Protein AF-A0A3D0ZYE8-F1 (afdb_monomer)

Radius of gyration: 19.8 Å; Cα contacts (8 Å, |Δi|>4): 475; chains: 1; bounding box: 53×47×48 Å

Sequence (343 aa):
MAKDRINFENLTARPEPEKLRAAVLGARRNDPASQESMLGALTWVAFSCPEAADAVYDLVAGVWLDRRPSTEWQIKDPSEAPLGRLFWDAYWAVIDGAQEGYDASTITAAVASLGGAVDESFGEIAESLAQRHPGADDPLDKIVPGLINLSVLADCPEHSLGKQLYDLLTINGFDAEVLDRNAIMLGELPPALRYLNTRILQMHDVWHLVAGYTTDAMHEVAISAFQLAQFGHNYSSMFLAAAGRMTHERNAVGFNIFFQTVAEAWLHGRQSPSFMAIEWEELFGLTIEEIRSRYDIMPFQSRVPADLVEKLQSGSVLERVKTVFEVLKLNWDLRRLPKSSTA

Solvent-accessible surface area (backbone atoms only — not comparable to full-atom values): 18604 Å² total; per-residue (Å²): 104,75,70,59,48,54,49,44,59,70,38,40,38,93,68,54,53,70,59,44,53,51,17,44,59,31,30,54,66,68,35,65,69,22,40,48,45,39,47,10,35,42,39,21,22,35,60,26,23,63,83,46,42,64,64,52,48,47,35,47,25,23,52,71,72,72,47,85,51,77,72,81,68,86,77,81,80,74,71,68,23,64,86,48,71,66,25,52,58,51,50,49,51,52,60,66,52,55,96,91,55,70,57,79,68,56,43,48,54,49,51,57,53,47,70,79,38,47,38,82,59,34,59,58,52,52,36,58,40,36,55,66,35,80,31,38,50,58,24,77,81,56,76,74,78,77,82,85,57,64,68,63,19,66,72,26,46,89,77,7,41,18,26,52,50,39,47,49,30,68,73,72,67,45,64,82,34,84,57,63,54,70,85,70,46,41,86,76,44,59,65,25,46,26,31,51,54,52,49,45,38,54,40,47,65,57,46,25,62,55,42,44,39,62,92,31,71,47,22,53,50,16,49,28,29,20,45,29,50,37,41,66,35,54,67,34,36,38,42,53,30,50,53,49,50,38,29,52,77,77,31,68,78,49,36,57,56,53,53,49,39,32,26,50,22,26,52,49,22,68,72,42,62,59,71,63,71,51,71,58,81,82,45,23,68,36,36,54,66,59,50,25,67,72,59,65,43,68,58,59,80,69,95,62,65,43,54,54,61,52,35,61,76,71,41,54,74,69,49,27,54,54,47,52,55,49,54,53,50,49,50,56,54,68,51,45,75,74,77,79,76,88,124

Mean predicted aligned error: 4.89 Å

pLDDT: mean 91.17, std 10.12, range [31.03, 98.81]

Foldseek 3Di:
DVVVLVVLQVLQDADQLVLLLVLLLCVLLLNLVSLSNLLSPLNQCQQWFLVCLCVSLQSNLCSLLVHDGDSDDPCDDTGTFDCDPQLSVLLVCLLVDDPVDDDPLRNLVSLLCSVVRGHPCVLVSLQVQLCPFPLLPNQLVDDQDDQDDLVLLCPADPQFLSVVLSCCCPVVVADLFNDDCVVSPLVPRDRSSSNSNSCCRRCVVVCCLLQAHDPFPLSVLLVLLLSCLQRSDSSSSSSLSSVLSSCSVPPSLCNSVSSQSSSQSNVLSPPFDSPNPDPVSVRRNDHSVVVCVVRVRDHRDGPHDRNLVVQCPPNDPVSNVVSVVVSVVSSVVSSDDPPPPPD

Secondary structure (DSSP, 8-state):
-HHHHHHHHHH-SPPPHHHHHHHHHHHHTT-HHHHHHHHHHHHHHHHT-GGGHHHHHHHHHHHHTT-------S-SS-------HHHHHHHHHHHH--TT---HHHHHHHHHHGGGTS-THHHHHHHHHHHH-GGG--TTSSPPPPPP-HHHHHTSPTTBHHHHHHHHHHHTT--SSSS-TTTTTGGGS-HHHHHHHHHHHHHHHHHHHHHT--SSHHHHHHHHHHHHHHH--HHHHHHHHHHHHHHHHH-TTTHHHHHHHHHHHHHHHHHS--STTS-GGGGTTSBHHHHHHHHT-PPP--SS-TTHHHHHHTS-HHHHHHHHHHHHHHHHHHHSPPP----

Nearest PDB structures (foldseek):
  3msq-assembly1_A  TM=7.731E-01  e=1.837E-07  Nostoc punctiforme PCC 73102
  6e12-assembly1_A  TM=7.489E-01  e=8.442E-07  Nostoc sp. PCC 7120 = FACHB-418
  6e12-assembly1_B  TM=7.174E-01  e=3.765E-07  Nostoc sp. PCC 7120 = FACHB-418
  3j9t-assembly1_T  TM=2.068E-01  e=7.946E+00  Saccharomyces cerevisiae

Structure (mmCIF, N/CA/C/O backbone):
data_AF-A0A3D0ZYE8-F1
#
_entry.id   AF-A0A3D0ZYE8-F1
#
loop_
_atom_site.group_PDB
_atom_site.id
_atom_site.type_symbol
_atom_site.label_atom_id
_atom_site.label_alt_id
_atom_site.label_comp_id
_atom_site.label_asym_id
_atom_site.label_entity_id
_atom_site.label_seq_id
_atom_site.pdbx_PDB_ins_code
_atom_site.Cartn_x
_atom_site.Cartn_y
_atom_site.Cartn_z
_atom_site.occupancy
_atom_site.B_iso_or_equiv
_atom_site.auth_seq_id
_atom_site.auth_comp_id
_atom_site.auth_asym_id
_atom_site.auth_atom_id
_atom_site.pdbx_PDB_model_num
ATOM 1 N N . MET A 1 1 ? 14.918 15.154 -17.394 1.00 63.56 1 MET A N 1
ATOM 2 C CA . MET A 1 1 ? 13.492 14.766 -17.477 1.00 63.56 1 MET A CA 1
ATOM 3 C C . MET A 1 1 ? 13.244 13.666 -18.503 1.00 63.56 1 MET A C 1
ATOM 5 O O . MET A 1 1 ? 13.154 12.530 -18.081 1.00 63.56 1 MET A O 1
ATOM 9 N N . ALA A 1 2 ? 13.191 13.915 -19.820 1.00 67.44 2 ALA A N 1
ATOM 10 C CA . ALA A 1 2 ? 12.831 12.852 -20.783 1.00 67.44 2 ALA A CA 1
ATOM 11 C C . ALA A 1 2 ? 13.782 11.631 -20.778 1.00 67.44 2 ALA A C 1
ATOM 13 O O . ALA A 1 2 ? 13.328 10.494 -20.828 1.00 67.44 2 ALA A O 1
ATOM 14 N N . LYS A 1 3 ? 15.100 11.857 -20.661 1.00 70.69 3 LYS A N 1
ATOM 15 C CA . LYS A 1 3 ? 16.099 10.778 -20.560 1.00 70.69 3 LYS A CA 1
ATOM 16 C C . LYS A 1 3 ? 15.974 9.977 -19.255 1.00 70.69 3 LYS A C 1
ATOM 18 O O . LYS A 1 3 ? 16.165 8.768 -19.273 1.00 70.69 3 LYS A O 1
ATOM 23 N N . ASP A 1 4 ? 15.627 10.650 -18.161 1.00 84.25 4 ASP A N 1
ATOM 24 C CA . ASP A 1 4 ? 15.474 10.033 -16.837 1.00 84.25 4 ASP A CA 1
ATOM 25 C C . ASP A 1 4 ? 14.181 9.203 -16.771 1.00 84.25 4 ASP A C 1
ATOM 27 O O . ASP A 1 4 ? 14.175 8.113 -16.208 1.00 84.25 4 ASP A O 1
ATOM 31 N N . ARG A 1 5 ? 13.112 9.654 -17.448 1.00 94.38 5 ARG A N 1
ATOM 32 C CA . ARG A 1 5 ? 11.864 8.890 -17.607 1.00 94.38 5 ARG A CA 1
ATOM 33 C C . ARG A 1 5 ? 12.080 7.595 -18.379 1.00 94.38 5 ARG A C 1
ATOM 35 O O . ARG A 1 5 ? 11.766 6.538 -17.858 1.00 94.38 5 ARG A O 1
ATOM 42 N N . ILE A 1 6 ? 12.720 7.658 -19.550 1.00 94.31 6 ILE A N 1
ATOM 43 C CA . ILE A 1 6 ? 13.038 6.456 -20.342 1.00 94.31 6 ILE A CA 1
ATOM 44 C C . ILE A 1 6 ? 13.905 5.476 -19.536 1.00 94.31 6 ILE A C 1
ATOM 46 O O . ILE A 1 6 ? 13.735 4.264 -19.636 1.00 94.31 6 ILE A O 1
ATOM 50 N N . ASN A 1 7 ? 14.839 5.979 -18.721 1.00 95.50 7 ASN A N 1
ATOM 51 C CA . ASN A 1 7 ? 15.626 5.121 -17.838 1.00 95.50 7 ASN A CA 1
ATOM 52 C C . ASN A 1 7 ? 14.740 4.385 -16.823 1.00 95.50 7 ASN A C 1
ATOM 54 O O . ASN A 1 7 ? 14.871 3.175 -16.672 1.00 95.50 7 ASN A O 1
ATOM 58 N N . PHE A 1 8 ? 13.817 5.093 -16.170 1.00 97.56 8 PHE A N 1
ATOM 59 C CA . PHE A 1 8 ? 12.882 4.489 -15.223 1.00 97.56 8 PHE A CA 1
ATOM 60 C C . PHE A 1 8 ? 11.918 3.489 -15.878 1.00 97.56 8 PHE A C 1
ATOM 62 O O . PHE A 1 8 ? 11.687 2.413 -15.328 1.00 97.56 8 PHE A O 1
ATOM 69 N N . GLU A 1 9 ? 11.413 3.802 -17.072 1.00 97.94 9 GLU A N 1
ATOM 70 C CA . GLU A 1 9 ? 10.589 2.886 -17.872 1.00 97.94 9 GLU A CA 1
ATOM 71 C C . GLU A 1 9 ? 11.335 1.565 -18.121 1.00 97.94 9 GLU A C 1
ATOM 73 O O . GLU A 1 9 ? 10.785 0.493 -17.895 1.00 97.94 9 GLU A O 1
ATOM 78 N N . ASN A 1 10 ? 12.628 1.627 -18.465 1.00 97.12 10 ASN A N 1
ATOM 79 C CA . ASN A 1 10 ? 13.467 0.436 -18.654 1.00 97.12 10 ASN A CA 1
ATOM 80 C C . ASN A 1 10 ? 13.775 -0.324 -17.351 1.00 97.12 10 ASN A C 1
ATOM 82 O O . ASN A 1 10 ? 14.009 -1.530 -17.389 1.00 97.12 10 ASN A O 1
ATOM 86 N N . LEU A 1 11 ? 13.821 0.367 -16.207 1.00 97.75 11 LEU A N 1
ATOM 87 C CA . LEU A 1 11 ? 13.980 -0.263 -14.890 1.00 97.75 11 LEU A CA 1
ATOM 88 C C . LEU A 1 11 ? 12.694 -0.956 -14.416 1.00 97.75 11 LEU A C 1
ATOM 90 O O . LEU A 1 11 ? 12.749 -1.771 -13.495 1.00 97.75 11 LEU A O 1
ATOM 94 N N . THR A 1 12 ? 11.550 -0.640 -15.026 1.00 98.44 12 THR A N 1
ATOM 95 C CA . THR A 1 12 ? 10.244 -1.207 -14.679 1.00 98.44 12 THR A CA 1
ATOM 96 C C . THR A 1 12 ? 10.053 -2.553 -15.367 1.00 98.44 12 THR A C 1
ATOM 98 O O . THR A 1 12 ? 9.339 -2.691 -16.356 1.00 98.44 12 THR A O 1
ATOM 101 N N . ALA A 1 13 ? 10.747 -3.553 -14.838 1.00 96.75 13 ALA A N 1
ATOM 102 C CA . ALA A 1 13 ? 10.732 -4.922 -15.324 1.00 96.75 13 ALA A CA 1
ATOM 103 C C . ALA A 1 13 ? 10.958 -5.902 -14.168 1.00 96.75 13 ALA A C 1
ATOM 105 O O . ALA A 1 13 ? 11.356 -5.502 -13.067 1.00 96.75 13 ALA A O 1
ATOM 106 N N . ARG A 1 14 ? 10.766 -7.198 -14.440 1.00 96.19 14 ARG A N 1
ATOM 107 C CA . ARG A 1 14 ? 11.077 -8.275 -13.497 1.00 96.19 14 ARG A CA 1
ATOM 108 C C . ARG A 1 14 ? 12.517 -8.147 -12.977 1.00 96.19 14 ARG A C 1
ATOM 110 O O . ARG A 1 14 ? 13.464 -8.290 -13.757 1.00 96.19 14 ARG A O 1
ATOM 117 N N . PRO A 1 15 ? 12.720 -7.917 -11.671 1.00 95.81 15 PRO A N 1
ATOM 118 C CA . PRO A 1 15 ? 14.058 -7.769 -11.123 1.00 95.81 15 PRO A CA 1
ATOM 119 C C . PRO A 1 15 ? 14.715 -9.132 -10.869 1.00 95.81 15 PRO A C 1
ATOM 121 O O . PRO A 1 15 ? 14.057 -10.118 -10.536 1.00 95.81 15 PRO A O 1
ATOM 124 N N . GLU A 1 16 ? 16.045 -9.177 -10.929 1.00 95.00 16 GLU A N 1
ATOM 125 C CA . GLU A 1 16 ? 16.792 -10.287 -10.330 1.00 95.00 16 GLU A CA 1
ATOM 126 C C . GLU A 1 16 ? 16.838 -10.110 -8.798 1.00 95.00 16 GLU A C 1
ATOM 128 O O . GLU A 1 16 ? 17.218 -9.023 -8.342 1.00 95.00 16 GLU A O 1
ATOM 133 N N . PRO A 1 17 ? 16.533 -11.143 -7.985 1.00 95.31 17 PRO A N 1
ATOM 134 C CA . PRO A 1 17 ? 16.422 -11.010 -6.527 1.00 95.31 17 PRO A CA 1
ATOM 135 C C . PRO A 1 17 ? 17.654 -10.395 -5.848 1.00 95.31 17 PRO A C 1
ATOM 137 O O . PRO A 1 17 ? 17.529 -9.498 -5.015 1.00 95.31 17 PRO A O 1
ATOM 140 N N . GLU A 1 18 ? 18.863 -10.813 -6.236 1.00 95.00 18 GLU A N 1
ATOM 141 C CA . GLU A 1 18 ? 20.108 -10.278 -5.664 1.00 95.00 18 GLU A CA 1
ATOM 142 C C . GLU A 1 18 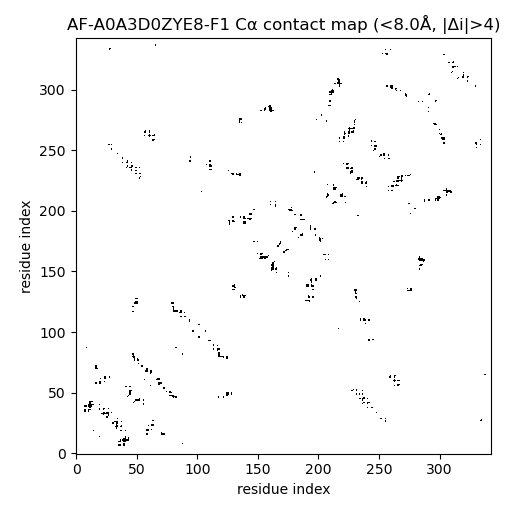? 20.363 -8.817 -6.064 1.00 95.00 18 GLU A C 1
ATOM 144 O O . GLU A 1 18 ? 20.851 -8.018 -5.258 1.00 95.00 18 GLU A O 1
ATOM 149 N N . LYS A 1 19 ? 19.979 -8.426 -7.288 1.00 96.50 19 LYS A N 1
ATOM 150 C CA . LYS A 1 19 ? 20.062 -7.027 -7.732 1.00 96.50 19 LYS A CA 1
ATOM 151 C C . LYS A 1 19 ? 19.051 -6.162 -6.985 1.00 96.50 19 LYS A C 1
ATOM 153 O O . LYS A 1 19 ? 19.413 -5.073 -6.542 1.00 96.50 19 LYS A O 1
ATOM 158 N N . LEU A 1 20 ? 17.829 -6.658 -6.770 1.00 97.88 20 LEU A N 1
ATOM 159 C CA . LEU A 1 20 ? 16.823 -5.962 -5.966 1.00 97.88 20 LEU A CA 1
ATOM 160 C C . LEU A 1 20 ? 17.292 -5.804 -4.518 1.00 97.88 20 LEU A C 1
ATOM 162 O O . LEU A 1 20 ? 17.236 -4.705 -3.977 1.00 97.88 20 LEU A O 1
ATOM 166 N N . ARG A 1 21 ? 17.846 -6.855 -3.906 1.00 96.94 21 ARG A N 1
ATOM 167 C CA . ARG A 1 21 ? 18.447 -6.785 -2.564 1.00 96.94 21 ARG A CA 1
ATOM 168 C C . ARG A 1 21 ? 19.516 -5.693 -2.477 1.00 96.94 21 ARG A C 1
ATOM 170 O O . ARG A 1 21 ? 19.518 -4.911 -1.524 1.00 96.94 21 ARG A O 1
ATOM 177 N N . ALA A 1 22 ? 20.416 -5.621 -3.457 1.00 96.38 22 ALA A N 1
ATOM 178 C CA . ALA A 1 22 ? 21.434 -4.575 -3.515 1.00 96.38 22 ALA A CA 1
ATOM 179 C C . ALA A 1 22 ? 20.818 -3.172 -3.666 1.00 96.38 22 ALA A C 1
ATOM 181 O O . ALA A 1 22 ? 21.242 -2.250 -2.961 1.00 96.38 22 ALA A O 1
ATOM 182 N N . ALA A 1 23 ? 19.791 -3.028 -4.511 1.00 98.06 23 ALA A N 1
ATOM 183 C CA . ALA A 1 23 ? 19.047 -1.784 -4.686 1.00 98.06 23 ALA A CA 1
ATOM 184 C C . ALA A 1 23 ? 18.352 -1.348 -3.385 1.00 98.06 23 ALA A C 1
ATOM 186 O O . ALA A 1 23 ? 18.474 -0.198 -2.985 1.00 98.06 23 ALA A O 1
ATOM 187 N N . VAL A 1 24 ? 17.726 -2.254 -2.635 1.00 97.31 24 VAL A N 1
ATOM 188 C CA . VAL A 1 24 ? 17.095 -1.916 -1.347 1.00 97.31 24 VAL A CA 1
ATOM 189 C C . VAL A 1 24 ? 18.133 -1.413 -0.330 1.00 97.31 24 VAL A C 1
ATOM 191 O O . VAL A 1 24 ? 17.927 -0.399 0.342 1.00 97.31 24 VAL A O 1
ATOM 194 N N . LEU A 1 25 ? 19.300 -2.065 -0.251 1.00 95.06 25 LEU A N 1
ATOM 195 C CA . LEU A 1 25 ? 20.401 -1.622 0.616 1.00 95.06 25 LEU A CA 1
ATOM 196 C C . LEU A 1 25 ? 20.958 -0.250 0.205 1.00 95.06 25 LEU A C 1
ATOM 198 O O . LEU A 1 25 ? 21.315 0.559 1.066 1.00 95.06 25 LEU A O 1
ATOM 202 N N . GLY A 1 26 ? 21.074 0.014 -1.098 1.00 95.50 26 GLY A N 1
ATOM 203 C CA . GLY A 1 26 ? 21.464 1.323 -1.623 1.00 95.50 26 GLY A CA 1
ATOM 204 C C . GLY A 1 26 ? 20.412 2.396 -1.343 1.00 95.50 26 GLY A C 1
ATOM 205 O O . GLY A 1 26 ? 20.753 3.472 -0.849 1.00 95.50 26 GLY A O 1
ATOM 206 N N . ALA A 1 27 ? 19.135 2.072 -1.539 1.00 95.25 27 ALA A N 1
ATOM 207 C CA . ALA A 1 27 ? 18.007 2.963 -1.307 1.00 95.25 27 ALA A CA 1
ATOM 208 C C . ALA A 1 27 ? 17.936 3.424 0.158 1.00 95.25 27 ALA A C 1
ATOM 210 O O . ALA A 1 27 ? 17.848 4.629 0.401 1.00 95.25 27 ALA A O 1
ATOM 211 N N . ARG A 1 28 ? 18.125 2.519 1.138 1.00 92.25 28 ARG A N 1
ATOM 212 C CA . ARG A 1 28 ? 18.247 2.884 2.572 1.00 92.25 28 ARG A CA 1
ATOM 213 C C . ARG A 1 28 ? 19.388 3.860 2.853 1.00 92.25 28 ARG A C 1
ATOM 215 O O . ARG A 1 28 ? 19.286 4.704 3.749 1.00 92.25 28 ARG A O 1
ATOM 222 N N . ARG A 1 29 ? 20.478 3.767 2.086 1.00 91.75 29 ARG A N 1
ATOM 223 C CA . ARG A 1 29 ? 21.630 4.685 2.146 1.00 91.75 29 ARG A CA 1
ATOM 224 C C . ARG A 1 29 ? 21.412 5.982 1.359 1.00 91.75 29 ARG A C 1
ATOM 226 O O . ARG A 1 29 ? 22.320 6.804 1.325 1.00 91.75 29 ARG A O 1
ATOM 233 N N . ASN A 1 30 ? 20.201 6.208 0.842 1.00 91.25 30 ASN A N 1
ATOM 234 C CA . ASN A 1 30 ? 19.815 7.354 0.015 1.00 91.25 30 ASN A CA 1
ATOM 235 C C . ASN A 1 30 ? 20.614 7.448 -1.291 1.00 91.25 30 ASN A C 1
ATOM 237 O O . ASN A 1 30 ? 20.915 8.548 -1.745 1.00 91.25 30 ASN A O 1
ATOM 241 N N . ASP A 1 31 ? 20.973 6.305 -1.882 1.00 93.75 31 ASP A N 1
ATOM 242 C CA . ASP A 1 31 ? 21.521 6.268 -3.236 1.00 93.75 31 ASP A CA 1
ATOM 243 C C . ASP A 1 31 ? 20.386 6.403 -4.272 1.00 93.75 31 ASP A C 1
ATOM 245 O O . ASP A 1 31 ? 19.551 5.496 -4.352 1.00 93.75 31 ASP A O 1
ATOM 249 N N . PRO A 1 32 ? 20.326 7.488 -5.071 1.00 93.50 32 PRO A N 1
ATOM 250 C CA . PRO A 1 32 ? 19.196 7.736 -5.968 1.00 93.50 32 PRO A CA 1
ATOM 251 C C . PRO A 1 32 ? 19.006 6.656 -7.038 1.00 93.50 32 PRO A C 1
ATOM 253 O O . PRO A 1 32 ? 17.879 6.252 -7.297 1.00 93.50 32 PRO A O 1
ATOM 256 N N . ALA A 1 33 ? 20.090 6.126 -7.614 1.00 95.31 33 ALA A N 1
ATOM 257 C CA . ALA A 1 33 ? 20.003 5.085 -8.644 1.00 95.31 33 ALA A CA 1
ATOM 258 C C . ALA A 1 33 ? 19.424 3.772 -8.086 1.00 95.31 33 ALA A C 1
ATOM 260 O O . ALA A 1 33 ? 18.633 3.085 -8.739 1.00 95.31 33 ALA A O 1
ATOM 261 N N . SER A 1 34 ? 19.784 3.441 -6.845 1.00 97.12 34 SER A N 1
ATOM 262 C CA . SER A 1 34 ? 19.211 2.311 -6.119 1.00 97.12 34 SER A CA 1
ATOM 263 C C . SER A 1 34 ? 17.736 2.530 -5.767 1.00 97.12 34 SER A C 1
ATOM 265 O O . SER A 1 34 ? 16.954 1.584 -5.853 1.00 97.12 34 SER A O 1
ATOM 267 N N . GLN A 1 35 ? 17.337 3.761 -5.419 1.00 97.25 35 GLN A N 1
ATOM 268 C CA . GLN A 1 35 ? 15.924 4.116 -5.221 1.00 97.25 35 GLN A CA 1
ATOM 269 C C . GLN A 1 35 ? 15.121 3.938 -6.514 1.00 97.25 35 GLN A C 1
ATOM 271 O O . GLN A 1 35 ? 14.072 3.301 -6.479 1.00 97.25 35 GLN A O 1
ATOM 276 N N . GLU A 1 36 ? 15.629 4.415 -7.656 1.00 96.94 36 GLU A N 1
ATOM 277 C CA . GLU A 1 36 ? 14.976 4.220 -8.959 1.00 96.94 36 GLU A CA 1
ATOM 278 C C . GLU A 1 36 ? 14.845 2.741 -9.325 1.00 96.94 36 GLU A C 1
ATOM 280 O O . GLU A 1 36 ? 13.777 2.313 -9.753 1.00 96.94 36 GLU A O 1
ATOM 285 N N . SER A 1 37 ? 15.901 1.949 -9.118 1.00 98.25 37 SER A N 1
ATOM 286 C CA . SER A 1 37 ? 15.886 0.511 -9.423 1.00 98.25 37 SER A CA 1
ATOM 287 C C . SER A 1 37 ? 14.869 -0.245 -8.564 1.00 98.25 37 SER A C 1
ATOM 289 O O . SER A 1 37 ? 14.141 -1.100 -9.061 1.00 98.25 37 SER A O 1
ATOM 291 N N . MET A 1 38 ? 14.792 0.087 -7.271 1.00 98.50 38 MET A N 1
ATOM 292 C CA . MET A 1 38 ? 13.792 -0.478 -6.365 1.00 98.50 38 MET A CA 1
ATOM 293 C C . MET A 1 38 ? 12.373 -0.059 -6.768 1.00 98.50 38 MET A C 1
ATOM 295 O O . MET A 1 38 ? 11.487 -0.904 -6.842 1.00 98.50 38 MET A O 1
ATOM 299 N N . LEU A 1 39 ? 12.155 1.225 -7.063 1.00 98.62 39 LEU A N 1
ATOM 300 C CA . LEU A 1 39 ? 10.857 1.735 -7.508 1.00 98.62 39 LEU A CA 1
ATOM 301 C C . LEU A 1 39 ? 10.415 1.136 -8.849 1.00 98.62 39 LEU A C 1
ATOM 303 O O . LEU A 1 39 ? 9.224 0.894 -9.022 1.00 98.62 39 LEU A O 1
ATOM 307 N N . GLY A 1 40 ? 11.344 0.861 -9.769 1.00 98.62 40 GLY A N 1
ATOM 308 C CA . GLY A 1 40 ? 11.052 0.169 -11.027 1.00 98.62 40 GLY A CA 1
ATOM 309 C C . GLY A 1 40 ? 10.476 -1.226 -10.781 1.00 98.62 40 GLY A C 1
ATOM 310 O O . GLY A 1 40 ? 9.426 -1.563 -11.322 1.00 98.62 40 GLY A O 1
ATOM 311 N N . ALA A 1 41 ? 11.074 -1.997 -9.867 1.00 98.62 41 ALA A N 1
ATOM 312 C CA . ALA A 1 41 ? 10.540 -3.300 -9.468 1.00 98.62 41 ALA A CA 1
ATOM 313 C C . ALA A 1 41 ? 9.134 -3.203 -8.847 1.00 98.62 41 ALA A C 1
ATOM 315 O O . ALA A 1 41 ? 8.260 -3.996 -9.188 1.00 98.62 41 ALA A O 1
ATOM 316 N N . LEU A 1 42 ? 8.895 -2.223 -7.967 1.00 98.81 42 LEU A N 1
ATOM 317 C CA . LEU A 1 42 ? 7.575 -2.012 -7.356 1.00 98.81 42 LEU A CA 1
ATOM 318 C C . LEU A 1 42 ? 6.522 -1.565 -8.381 1.00 98.81 42 LEU A C 1
ATOM 320 O O . LEU A 1 42 ? 5.377 -1.996 -8.316 1.00 98.81 42 LEU A O 1
ATOM 324 N N . THR A 1 43 ? 6.916 -0.744 -9.355 1.00 98.75 43 THR A N 1
ATOM 325 C CA . THR A 1 43 ? 6.037 -0.296 -10.448 1.00 98.75 43 THR A CA 1
ATOM 326 C C . THR A 1 43 ? 5.694 -1.459 -11.382 1.00 98.75 43 THR A C 1
ATOM 328 O O . THR A 1 43 ? 4.551 -1.589 -11.810 1.00 98.75 43 THR A O 1
ATOM 331 N N . TRP A 1 44 ? 6.647 -2.358 -11.643 1.00 98.56 44 TRP A N 1
ATOM 332 C CA . TRP A 1 44 ? 6.399 -3.574 -12.419 1.00 98.56 44 TRP A CA 1
ATOM 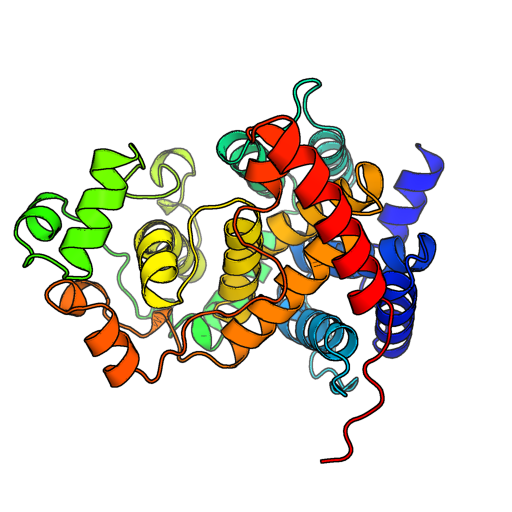333 C C . TRP A 1 44 ? 5.397 -4.489 -11.709 1.00 98.56 44 TRP A C 1
ATOM 335 O O . TRP A 1 44 ? 4.433 -4.926 -12.332 1.00 98.56 44 TRP A O 1
ATOM 345 N N . VAL A 1 45 ? 5.550 -4.707 -10.398 1.00 98.25 45 VAL A N 1
ATOM 346 C CA . VAL A 1 45 ? 4.550 -5.443 -9.604 1.00 98.25 45 VAL A CA 1
ATOM 347 C C . VAL A 1 45 ? 3.170 -4.796 -9.726 1.00 98.25 45 VAL A C 1
ATOM 349 O O . VAL A 1 45 ? 2.195 -5.479 -10.019 1.00 98.25 45 VAL A O 1
ATOM 352 N N . ALA A 1 46 ? 3.093 -3.480 -9.538 1.00 98.38 46 ALA A N 1
ATOM 353 C CA . ALA A 1 46 ? 1.827 -2.767 -9.442 1.00 98.38 46 ALA A CA 1
ATOM 354 C C . ALA A 1 46 ? 1.007 -2.741 -10.739 1.00 98.38 46 ALA A C 1
ATOM 356 O O . ALA A 1 46 ? -0.220 -2.792 -10.683 1.00 98.38 46 ALA A O 1
ATOM 357 N N . PHE A 1 47 ? 1.670 -2.634 -11.893 1.00 98.25 47 PHE A N 1
ATOM 358 C CA . PHE A 1 47 ? 0.998 -2.359 -13.170 1.00 98.25 47 PHE A CA 1
ATOM 359 C C . PHE A 1 47 ? 1.199 -3.442 -14.234 1.00 98.25 47 PHE A C 1
ATOM 361 O O . PHE A 1 47 ? 0.553 -3.390 -15.276 1.00 98.25 47 PHE A O 1
ATOM 368 N N . SER A 1 48 ? 2.079 -4.419 -13.995 1.00 98.12 48 SER A N 1
ATOM 369 C CA . SER A 1 48 ? 2.395 -5.477 -14.960 1.00 98.12 48 SER A CA 1
ATOM 370 C C . SER A 1 48 ? 2.226 -6.876 -14.369 1.00 98.12 48 SER A C 1
ATOM 372 O O . SER A 1 48 ? 1.572 -7.720 -14.979 1.00 98.12 48 SER A O 1
ATOM 374 N N . CYS A 1 49 ? 2.767 -7.123 -13.174 1.00 97.56 49 CYS A N 1
ATOM 375 C CA . CYS A 1 49 ? 2.877 -8.460 -12.596 1.00 97.56 49 CYS A CA 1
ATOM 376 C C . CYS A 1 49 ? 2.462 -8.492 -11.111 1.00 97.56 49 CYS A C 1
ATOM 378 O O . CYS A 1 49 ? 3.313 -8.665 -10.227 1.00 97.56 49 CYS A O 1
ATOM 380 N N . PRO A 1 50 ? 1.159 -8.381 -10.801 1.00 96.56 50 PRO A N 1
ATOM 381 C CA . PRO A 1 50 ? 0.694 -8.347 -9.415 1.00 96.56 50 PRO A CA 1
ATOM 382 C C . PRO A 1 50 ? 0.979 -9.657 -8.660 1.00 96.56 50 PRO A C 1
ATOM 384 O O . PRO A 1 50 ? 1.174 -9.640 -7.448 1.00 96.56 50 PRO A O 1
ATOM 387 N N . GLU A 1 51 ? 1.117 -10.793 -9.358 1.00 94.12 51 GLU A N 1
ATOM 388 C CA . GLU A 1 51 ? 1.483 -12.086 -8.750 1.00 94.12 51 GLU A CA 1
ATOM 389 C C . GLU A 1 51 ? 2.855 -12.057 -8.054 1.00 94.12 51 GLU A C 1
ATOM 391 O O . GLU A 1 51 ? 3.107 -12.832 -7.133 1.00 94.12 51 GLU A O 1
ATOM 396 N N . ALA A 1 52 ? 3.738 -11.134 -8.445 1.00 96.06 52 ALA A N 1
ATOM 397 C CA . ALA A 1 52 ? 5.054 -10.984 -7.836 1.00 96.06 52 ALA A CA 1
ATOM 398 C C . ALA A 1 52 ? 5.059 -10.159 -6.539 1.00 96.06 52 ALA A C 1
ATOM 400 O O . ALA A 1 52 ? 6.126 -10.023 -5.933 1.00 96.06 52 ALA A O 1
ATOM 401 N N . ALA A 1 53 ? 3.907 -9.634 -6.096 1.00 96.06 53 ALA A N 1
ATOM 402 C CA . ALA A 1 53 ? 3.811 -8.760 -4.929 1.00 96.06 53 ALA A CA 1
ATOM 403 C C . ALA A 1 53 ? 4.447 -9.376 -3.680 1.00 96.06 53 ALA A C 1
ATOM 405 O O . ALA A 1 53 ? 5.372 -8.779 -3.133 1.00 96.06 53 ALA A O 1
ATOM 406 N N . ASP A 1 54 ? 4.050 -10.591 -3.298 1.00 95.19 54 ASP A N 1
ATOM 407 C CA . ASP A 1 54 ? 4.593 -11.272 -2.119 1.00 95.19 54 ASP A CA 1
ATOM 408 C C . ASP A 1 54 ? 6.118 -11.406 -2.181 1.00 95.19 54 ASP A C 1
ATOM 410 O O . ASP A 1 54 ? 6.823 -10.982 -1.269 1.00 95.19 54 ASP A O 1
ATOM 414 N N . ALA A 1 55 ? 6.651 -11.932 -3.286 1.00 95.62 55 ALA A N 1
ATOM 415 C CA . ALA A 1 55 ? 8.083 -12.185 -3.435 1.00 95.62 55 ALA A CA 1
ATOM 416 C C . ALA A 1 55 ? 8.924 -10.895 -3.404 1.00 95.62 55 ALA A C 1
ATOM 418 O O . ALA A 1 55 ? 9.994 -10.850 -2.786 1.00 95.62 55 ALA A O 1
ATOM 419 N N . VAL A 1 56 ? 8.444 -9.842 -4.073 1.00 97.75 56 VAL A N 1
ATOM 420 C CA . VAL A 1 56 ? 9.138 -8.554 -4.159 1.00 97.75 56 VAL A CA 1
ATOM 421 C C . VAL A 1 56 ? 9.038 -7.799 -2.838 1.00 97.75 56 VAL A C 1
ATOM 423 O O . VAL A 1 56 ? 10.065 -7.341 -2.333 1.00 97.75 56 VAL A O 1
ATOM 426 N N . TYR A 1 57 ? 7.848 -7.685 -2.248 1.00 98.12 57 TYR A N 1
ATOM 427 C CA . TYR A 1 57 ? 7.660 -6.937 -1.008 1.00 98.12 57 TYR A CA 1
ATOM 428 C C . TYR A 1 57 ? 8.223 -7.671 0.215 1.00 98.12 57 TYR A C 1
ATOM 430 O O . TYR A 1 57 ? 8.807 -7.002 1.066 1.00 98.12 57 TYR A O 1
ATOM 438 N N . ASP A 1 58 ? 8.188 -9.009 0.284 1.00 97.69 58 ASP A N 1
ATOM 439 C CA . ASP A 1 58 ? 8.888 -9.760 1.341 1.00 97.69 58 ASP A CA 1
ATOM 440 C C . ASP A 1 58 ? 10.401 -9.493 1.293 1.00 97.69 58 ASP A C 1
ATOM 442 O O . ASP A 1 58 ? 11.042 -9.299 2.334 1.00 97.69 58 ASP A O 1
ATOM 446 N N . LEU A 1 59 ? 10.984 -9.417 0.090 1.00 97.94 59 LEU A N 1
ATOM 447 C CA . LEU A 1 59 ? 12.392 -9.065 -0.073 1.00 97.94 59 LEU A CA 1
ATOM 448 C C . LEU A 1 59 ? 12.653 -7.604 0.309 1.00 97.94 59 LEU A C 1
ATOM 450 O O . LEU A 1 59 ? 13.571 -7.338 1.089 1.00 97.94 59 LEU A O 1
ATOM 454 N N . VAL A 1 60 ? 11.865 -6.662 -0.217 1.00 98.19 60 VAL A N 1
ATOM 455 C CA . VAL A 1 60 ? 12.029 -5.225 0.047 1.00 98.19 60 VAL A CA 1
ATOM 456 C C . VAL A 1 60 ? 11.868 -4.945 1.535 1.00 98.19 60 VAL A C 1
ATOM 458 O O . VAL A 1 60 ? 12.807 -4.443 2.148 1.00 98.19 60 VAL A O 1
ATOM 461 N N . ALA A 1 61 ? 10.744 -5.324 2.143 1.00 97.88 61 ALA A N 1
ATOM 462 C CA . ALA A 1 61 ? 10.477 -5.098 3.559 1.00 97.88 61 ALA A CA 1
ATOM 463 C C . ALA A 1 61 ? 11.473 -5.848 4.452 1.00 97.88 61 ALA A C 1
ATOM 465 O O . ALA A 1 61 ? 11.999 -5.279 5.410 1.00 97.88 61 ALA A O 1
ATOM 466 N N . GLY A 1 62 ? 11.799 -7.100 4.114 1.00 96.56 62 GLY A N 1
ATOM 467 C CA . GLY A 1 62 ? 12.769 -7.897 4.855 1.00 96.56 62 GLY A CA 1
ATOM 468 C C . GLY A 1 62 ? 14.148 -7.240 4.891 1.00 96.56 62 GLY A C 1
ATOM 469 O O . GLY A 1 62 ? 14.693 -7.018 5.970 1.00 96.56 62 GLY A O 1
ATOM 470 N N . VAL A 1 63 ? 14.702 -6.867 3.735 1.00 95.69 63 VAL A N 1
ATOM 471 C CA . VAL A 1 63 ? 15.999 -6.171 3.664 1.00 95.69 63 VAL A CA 1
ATOM 472 C C . VAL A 1 63 ? 15.915 -4.788 4.320 1.00 95.69 63 VAL A C 1
ATOM 474 O O . VAL A 1 63 ? 16.847 -4.374 5.018 1.00 95.69 63 VAL A O 1
ATOM 477 N N . TRP A 1 64 ? 14.797 -4.076 4.148 1.00 95.75 64 TRP A N 1
ATOM 478 C CA . TRP A 1 64 ? 14.600 -2.752 4.735 1.00 95.75 64 TRP A CA 1
ATOM 479 C C . TRP A 1 64 ? 14.642 -2.793 6.267 1.00 95.75 64 TRP A C 1
ATOM 481 O O . TRP A 1 64 ? 15.305 -1.966 6.891 1.00 95.75 64 TRP A O 1
ATOM 491 N N . LEU A 1 65 ? 14.029 -3.812 6.869 1.00 94.62 65 LEU A N 1
ATOM 492 C CA . LEU A 1 65 ? 13.980 -4.031 8.317 1.00 94.62 65 LEU A CA 1
ATOM 493 C C . LEU A 1 65 ? 15.169 -4.834 8.867 1.00 94.62 65 LEU A C 1
ATOM 495 O O . LEU A 1 65 ? 15.116 -5.296 10.005 1.00 94.62 65 LEU A O 1
ATOM 499 N N . ASP A 1 66 ? 16.242 -4.987 8.083 1.00 90.88 66 ASP A N 1
ATOM 500 C CA . ASP A 1 66 ? 17.456 -5.733 8.452 1.00 90.88 66 ASP A CA 1
ATOM 501 C C . ASP A 1 66 ? 17.196 -7.210 8.814 1.00 90.88 66 ASP A C 1
ATOM 503 O O . ASP A 1 66 ? 17.863 -7.821 9.650 1.00 90.88 66 ASP A O 1
ATOM 507 N N . ARG A 1 67 ? 16.202 -7.808 8.156 1.00 89.44 67 ARG A N 1
ATOM 508 C CA . ARG A 1 67 ? 15.950 -9.251 8.154 1.00 89.44 67 ARG A CA 1
ATOM 509 C C . ARG A 1 67 ? 16.699 -9.906 6.991 1.00 89.44 67 ARG A C 1
ATOM 511 O O . ARG A 1 67 ? 17.216 -9.249 6.086 1.00 89.44 67 ARG A O 1
ATOM 518 N N . ARG A 1 68 ? 16.765 -11.238 7.003 1.00 83.94 68 ARG A N 1
ATOM 519 C CA . ARG A 1 68 ? 17.346 -12.040 5.914 1.00 83.94 68 ARG A CA 1
ATOM 520 C C . ARG A 1 68 ? 16.232 -12.769 5.155 1.00 83.94 68 ARG A C 1
ATOM 522 O O . ARG A 1 68 ? 16.033 -13.952 5.416 1.00 83.94 68 ARG A O 1
ATOM 529 N N . PRO A 1 69 ? 15.481 -12.079 4.275 1.00 85.88 69 PRO A N 1
ATOM 530 C CA . PRO A 1 69 ? 14.478 -12.747 3.457 1.00 85.88 69 PRO A CA 1
ATOM 531 C C . PRO A 1 69 ? 15.155 -13.702 2.469 1.00 85.88 69 PRO A C 1
ATOM 533 O O . PRO A 1 69 ? 16.317 -13.497 2.095 1.00 85.88 69 PRO A O 1
ATOM 536 N N . SER A 1 70 ? 14.422 -14.735 2.057 1.00 81.06 70 SER A N 1
ATOM 537 C CA . SER A 1 70 ? 14.863 -15.632 0.990 1.00 81.06 70 SER A CA 1
ATOM 538 C C . SER A 1 70 ? 14.970 -14.874 -0.334 1.00 81.06 70 SER A C 1
ATOM 540 O O . SER A 1 70 ? 14.155 -13.998 -0.625 1.00 81.06 70 SER A O 1
ATOM 542 N N . THR A 1 71 ? 15.963 -15.227 -1.145 1.00 82.94 71 THR A N 1
ATOM 543 C CA . THR A 1 71 ? 16.081 -14.785 -2.543 1.00 82.94 71 THR A CA 1
ATOM 544 C C . THR A 1 71 ? 15.644 -15.874 -3.528 1.00 82.94 71 THR A C 1
ATOM 546 O O . THR A 1 71 ? 15.692 -15.674 -4.740 1.00 82.94 71 THR A O 1
ATOM 549 N N . GLU A 1 72 ? 15.156 -17.010 -3.018 1.00 84.38 72 GLU A N 1
ATOM 550 C CA . GLU A 1 72 ? 14.573 -18.094 -3.808 1.00 84.38 72 GLU A CA 1
ATOM 551 C C . GLU A 1 72 ? 13.079 -17.838 -4.031 1.00 84.38 72 GLU A C 1
ATOM 553 O O . GLU A 1 72 ? 12.244 -18.087 -3.159 1.00 84.38 72 GLU A O 1
ATOM 558 N N . TRP A 1 73 ? 12.737 -17.318 -5.209 1.00 89.38 73 TRP A N 1
ATOM 559 C CA . TRP A 1 73 ? 11.351 -17.067 -5.598 1.00 89.38 73 TRP A CA 1
ATOM 560 C C . TRP A 1 73 ? 10.730 -18.291 -6.268 1.00 89.38 73 TRP A C 1
ATOM 562 O O . TRP A 1 73 ? 11.311 -18.881 -7.177 1.00 89.38 73 TRP A O 1
ATOM 572 N N . GLN A 1 74 ? 9.517 -18.647 -5.842 1.00 80.25 74 GLN A N 1
ATOM 573 C CA . GLN A 1 74 ? 8.764 -19.773 -6.410 1.00 80.25 74 GLN A CA 1
ATOM 574 C C . GLN A 1 74 ? 8.102 -19.432 -7.755 1.00 80.25 74 GLN A C 1
ATOM 576 O O . GLN A 1 74 ? 7.726 -20.326 -8.511 1.00 80.25 74 GLN A O 1
ATOM 581 N N . ILE A 1 75 ? 7.989 -18.142 -8.074 1.00 80.88 75 ILE A N 1
ATOM 582 C CA . ILE A 1 75 ? 7.380 -17.640 -9.305 1.00 80.88 75 ILE A CA 1
ATOM 583 C C . ILE A 1 75 ? 8.379 -17.821 -10.451 1.00 80.88 75 ILE A C 1
ATOM 585 O O . ILE A 1 75 ? 9.344 -17.063 -10.573 1.00 80.88 75 ILE A O 1
ATOM 589 N N . LYS A 1 76 ? 8.179 -18.854 -11.275 1.00 76.31 76 LYS A N 1
ATOM 590 C CA . LYS A 1 76 ? 9.069 -19.170 -12.405 1.00 76.31 76 LYS A CA 1
ATOM 591 C C . LYS A 1 76 ? 8.736 -18.331 -13.634 1.00 76.31 76 LYS A C 1
ATOM 593 O O . LYS A 1 76 ? 9.591 -17.556 -14.060 1.00 76.31 76 LYS A O 1
ATOM 598 N N . ASP A 1 77 ? 7.489 -18.407 -14.090 1.00 82.94 77 ASP A N 1
ATOM 599 C CA . ASP A 1 77 ? 6.988 -17.754 -15.302 1.00 82.94 77 ASP A CA 1
ATOM 600 C C . ASP A 1 77 ? 5.720 -16.952 -14.961 1.00 82.94 77 ASP A C 1
ATOM 602 O O . ASP A 1 77 ? 4.611 -17.451 -15.158 1.00 82.94 77 ASP A O 1
ATOM 606 N N . PRO A 1 78 ? 5.864 -15.757 -14.355 1.00 88.31 78 PRO A N 1
ATOM 607 C CA . PRO A 1 78 ? 4.709 -14.934 -14.033 1.00 88.31 78 PRO A CA 1
ATOM 608 C C . PRO A 1 78 ? 3.998 -14.477 -15.306 1.00 88.31 78 PRO A C 1
ATOM 610 O O . PRO A 1 78 ? 4.631 -14.240 -16.336 1.00 88.31 78 PRO A O 1
ATOM 613 N N . SER A 1 79 ? 2.681 -14.306 -15.212 1.00 93.00 79 SER A N 1
ATOM 614 C CA . SER A 1 79 ? 1.938 -13.592 -16.252 1.00 93.00 79 SER A CA 1
ATOM 615 C C . SER A 1 79 ? 2.172 -12.091 -16.097 1.00 93.00 79 SER A C 1
ATOM 617 O O . SER A 1 79 ? 2.009 -11.551 -15.004 1.00 93.00 79 SER A O 1
ATOM 619 N N . GLU A 1 80 ? 2.554 -11.427 -17.186 1.00 95.81 80 GLU A N 1
ATOM 620 C CA . GLU A 1 80 ? 2.901 -10.005 -17.193 1.00 95.81 80 GLU A CA 1
ATOM 621 C C . GLU A 1 80 ? 2.056 -9.260 -18.231 1.00 95.81 80 GLU A C 1
ATOM 623 O O . GLU A 1 80 ? 1.991 -9.660 -19.395 1.00 95.81 80 GLU A O 1
ATOM 628 N N . ALA A 1 81 ? 1.428 -8.162 -17.814 1.00 97.50 81 ALA A N 1
ATOM 629 C CA . ALA A 1 81 ? 0.757 -7.228 -18.707 1.00 97.50 81 ALA A CA 1
ATOM 630 C C . ALA A 1 81 ? 1.778 -6.232 -19.296 1.00 97.50 81 ALA A C 1
ATOM 632 O O . ALA A 1 81 ? 2.562 -5.649 -18.536 1.00 97.50 81 ALA A O 1
ATOM 633 N N . PRO A 1 82 ? 1.813 -6.005 -20.620 1.00 97.25 82 PRO A N 1
ATOM 634 C CA . PRO A 1 82 ? 2.715 -5.026 -21.221 1.00 97.25 82 PRO A CA 1
ATOM 635 C C . PRO A 1 82 ? 2.479 -3.595 -20.712 1.00 97.25 82 PRO A C 1
ATOM 637 O O . PRO A 1 82 ? 1.349 -3.131 -20.607 1.00 97.25 82 PRO A O 1
ATOM 640 N N . LEU A 1 83 ? 3.556 -2.839 -20.483 1.00 97.50 83 LEU A N 1
ATOM 641 C CA . LEU A 1 83 ? 3.478 -1.411 -20.147 1.00 97.50 83 LEU A CA 1
ATOM 642 C C . LEU A 1 83 ? 3.699 -0.563 -21.403 1.00 97.50 83 LEU A C 1
ATOM 644 O O . LEU A 1 83 ? 4.825 -0.195 -21.750 1.00 97.50 83 LEU A O 1
ATOM 648 N N . GLY A 1 84 ? 2.606 -0.313 -22.125 1.00 95.69 84 GLY A N 1
ATOM 649 C CA . GLY A 1 84 ? 2.607 0.417 -23.391 1.00 95.69 84 GLY A CA 1
ATOM 650 C C . GLY A 1 84 ? 2.777 1.934 -23.251 1.00 95.69 84 GLY A C 1
ATOM 651 O O . GLY A 1 84 ? 2.822 2.501 -22.162 1.00 95.69 84 GLY A O 1
ATOM 652 N N . ARG A 1 85 ? 2.828 2.631 -24.393 1.00 95.56 85 ARG A N 1
ATOM 653 C CA . ARG A 1 85 ? 3.013 4.091 -24.412 1.00 95.56 85 ARG A CA 1
ATOM 654 C C . ARG A 1 85 ? 1.880 4.849 -23.711 1.00 95.56 85 ARG A C 1
ATOM 656 O O . ARG A 1 85 ? 2.159 5.808 -23.001 1.00 95.56 85 ARG A O 1
ATOM 663 N N . LEU A 1 86 ? 0.637 4.400 -23.895 1.00 94.88 86 LEU A N 1
ATOM 664 C CA . LEU A 1 86 ? -0.541 5.001 -23.259 1.00 94.88 86 LEU A CA 1
ATOM 665 C C . LEU A 1 86 ? -0.451 4.934 -21.730 1.00 94.88 86 LEU A C 1
ATOM 667 O O . LEU A 1 86 ? -0.692 5.941 -21.069 1.00 94.88 86 LEU A O 1
ATOM 671 N N . PHE A 1 87 ? -0.025 3.786 -21.190 1.00 97.81 87 PHE A N 1
ATOM 672 C CA . PHE A 1 87 ? 0.247 3.630 -19.765 1.00 97.81 87 PHE A CA 1
ATOM 673 C C . PHE A 1 87 ? 1.284 4.647 -19.287 1.00 97.81 87 PHE A C 1
ATOM 675 O O . PHE A 1 87 ? 1.026 5.384 -18.342 1.00 97.81 87 PHE A O 1
ATOM 682 N N . TRP A 1 88 ? 2.438 4.732 -19.954 1.00 98.06 88 TRP A N 1
ATOM 683 C CA . TRP A 1 88 ? 3.515 5.620 -19.515 1.00 98.06 88 TRP A CA 1
ATOM 684 C C . TRP A 1 88 ? 3.145 7.099 -19.579 1.00 98.06 88 TRP A C 1
ATOM 686 O O . TRP A 1 88 ? 3.480 7.849 -18.662 1.00 98.06 88 TRP A O 1
ATOM 696 N N . ASP A 1 89 ? 2.426 7.526 -20.618 1.00 96.88 89 ASP A N 1
ATOM 697 C CA . ASP A 1 89 ? 1.943 8.904 -20.715 1.00 96.88 89 ASP A CA 1
ATOM 698 C C . ASP A 1 89 ? 0.976 9.235 -19.558 1.00 96.88 89 ASP A C 1
ATOM 700 O O . ASP A 1 89 ? 1.104 10.296 -18.943 1.00 96.88 89 ASP A O 1
ATOM 704 N N . ALA A 1 90 ? 0.075 8.312 -19.195 1.00 97.19 90 ALA A N 1
ATOM 705 C CA . ALA A 1 90 ? -0.826 8.467 -18.049 1.00 97.19 90 ALA A CA 1
ATOM 706 C C . ALA A 1 90 ? -0.084 8.424 -16.699 1.00 97.19 90 ALA A C 1
ATOM 708 O O . ALA A 1 90 ? -0.300 9.285 -15.846 1.00 97.19 90 ALA A O 1
ATOM 709 N N . TYR A 1 91 ? 0.833 7.469 -16.522 1.00 97.88 91 TYR A N 1
ATOM 710 C CA . TYR A 1 91 ? 1.656 7.319 -15.323 1.00 97.88 91 TYR A CA 1
ATOM 711 C C . TYR A 1 91 ? 2.427 8.603 -15.032 1.00 97.88 91 TYR A C 1
ATOM 713 O O . TYR A 1 91 ? 2.327 9.157 -13.939 1.00 97.88 91 TYR A O 1
ATOM 721 N N . TRP A 1 92 ? 3.141 9.137 -16.025 1.00 97.12 92 TRP A N 1
ATOM 722 C CA . TRP A 1 92 ? 3.898 10.369 -15.839 1.00 97.12 92 TRP A CA 1
ATOM 723 C C . TRP A 1 92 ? 3.010 11.588 -15.596 1.00 97.12 92 TRP A C 1
ATOM 725 O O . TRP A 1 92 ? 3.413 12.454 -14.827 1.00 97.12 92 TRP A O 1
ATOM 735 N N . ALA A 1 93 ? 1.808 11.651 -16.178 1.00 95.31 93 ALA A N 1
ATOM 736 C CA . ALA A 1 93 ? 0.853 12.714 -15.865 1.00 95.31 93 ALA A CA 1
ATOM 737 C C . ALA A 1 93 ? 0.420 12.681 -14.387 1.00 95.31 93 ALA A C 1
ATOM 739 O O . ALA A 1 93 ? 0.329 13.733 -13.754 1.00 95.31 93 ALA A O 1
ATOM 740 N N . VAL A 1 94 ? 0.223 11.487 -13.815 1.00 95.56 94 VAL A N 1
ATOM 741 C CA . VAL A 1 94 ? -0.061 11.319 -12.380 1.00 95.56 94 VAL A CA 1
ATOM 742 C C . VAL A 1 94 ? 1.156 11.684 -11.526 1.00 95.56 94 VAL A C 1
ATOM 744 O O . VAL A 1 94 ? 1.018 12.418 -10.552 1.00 95.56 94 VAL A O 1
ATOM 747 N N . ILE A 1 95 ? 2.363 11.239 -11.892 1.00 94.94 95 ILE A N 1
ATOM 748 C CA . ILE A 1 95 ? 3.592 11.585 -11.155 1.00 94.94 95 ILE A CA 1
ATOM 749 C C . ILE A 1 95 ? 3.883 13.091 -11.188 1.00 94.94 95 ILE A C 1
ATOM 751 O O . ILE A 1 95 ? 4.322 13.644 -10.179 1.00 94.94 95 ILE A O 1
ATOM 755 N N . ASP A 1 96 ? 3.609 13.769 -12.302 1.00 92.31 96 ASP A N 1
ATOM 756 C CA . ASP A 1 96 ? 3.741 15.225 -12.409 1.00 92.31 96 ASP A CA 1
ATOM 757 C C . ASP A 1 96 ? 2.683 15.936 -11.553 1.00 92.31 96 ASP A C 1
ATOM 759 O O . ASP A 1 96 ? 3.005 16.877 -10.826 1.00 92.31 96 ASP A O 1
ATOM 763 N N . GLY A 1 97 ? 1.450 15.423 -11.558 1.00 88.56 97 GLY A N 1
ATOM 764 C CA . GLY A 1 97 ? 0.330 15.909 -10.759 1.00 88.56 97 GLY A CA 1
ATOM 765 C C . GLY A 1 97 ? -0.077 17.360 -11.036 1.00 88.56 97 GLY A C 1
ATOM 766 O O . GLY A 1 97 ? 0.433 18.034 -11.932 1.00 88.56 97 GLY A O 1
ATOM 767 N N . ALA A 1 98 ? -1.045 17.855 -10.263 1.00 80.75 98 ALA A N 1
ATOM 768 C CA . ALA A 1 98 ? -1.478 19.249 -10.337 1.00 80.75 98 ALA A CA 1
ATOM 769 C C . ALA A 1 98 ? -0.472 20.192 -9.650 1.00 80.75 98 ALA A C 1
ATOM 771 O O . ALA A 1 98 ? 0.241 19.792 -8.729 1.00 80.75 98 ALA A O 1
ATOM 772 N N . GLN A 1 99 ? -0.455 21.473 -10.047 1.00 72.81 99 GLN A N 1
ATOM 773 C CA . GLN A 1 99 ? 0.421 22.487 -9.430 1.00 72.81 99 GLN A CA 1
ATOM 774 C C . GLN A 1 99 ? 0.185 22.654 -7.923 1.00 72.81 99 GLN A C 1
ATOM 776 O O . GLN A 1 99 ? 1.124 22.950 -7.189 1.00 72.81 99 GLN A O 1
ATOM 781 N N . GLU A 1 100 ? -1.054 22.460 -7.472 1.00 77.12 100 GLU A N 1
ATOM 782 C CA . GLU A 1 100 ? -1.455 22.588 -6.066 1.00 77.12 100 GLU A CA 1
ATOM 783 C C . GLU A 1 100 ? -1.036 21.374 -5.216 1.00 77.12 100 GLU A C 1
ATOM 785 O O . GLU A 1 100 ? -1.130 21.408 -3.991 1.00 77.12 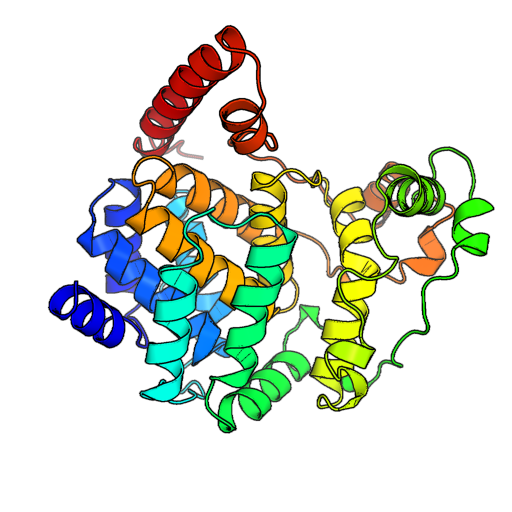100 GLU A O 1
ATOM 790 N N . GLY A 1 101 ? -0.499 20.324 -5.850 1.00 80.94 101 GLY A N 1
ATOM 791 C CA . GLY A 1 101 ? -0.214 19.044 -5.215 1.00 80.94 101 GLY A CA 1
ATOM 792 C C . GLY A 1 101 ? -1.451 18.151 -5.141 1.00 80.94 101 GLY A C 1
ATOM 793 O O . GLY A 1 101 ? -2.468 18.421 -5.775 1.00 80.94 101 GLY A O 1
ATOM 794 N N . TYR A 1 102 ? -1.332 17.059 -4.391 1.00 84.44 102 TYR A N 1
ATOM 795 C CA . TYR A 1 102 ? -2.453 16.178 -4.093 1.00 84.44 102 TYR A CA 1
ATOM 796 C C . TYR A 1 102 ? -2.792 16.240 -2.606 1.00 84.44 102 TYR A C 1
ATOM 798 O O . TYR A 1 102 ? -1.891 16.245 -1.763 1.00 84.44 102 TYR A O 1
ATOM 806 N N . ASP A 1 103 ? -4.085 16.223 -2.309 1.00 82.88 103 ASP A N 1
ATOM 807 C CA . ASP A 1 103 ? -4.623 15.765 -1.028 1.00 82.88 103 ASP A CA 1
ATOM 808 C C . ASP A 1 103 ? -4.967 14.262 -1.094 1.00 82.88 103 ASP A C 1
ATOM 810 O O . ASP A 1 103 ? -4.787 13.616 -2.130 1.00 82.88 103 ASP A O 1
ATOM 814 N N . ALA A 1 104 ? -5.461 13.698 0.012 1.00 74.62 104 ALA A N 1
ATOM 815 C CA . ALA A 1 104 ? -5.785 12.273 0.117 1.00 74.62 104 ALA A CA 1
ATOM 816 C C . ALA A 1 104 ? -6.842 11.802 -0.905 1.00 74.62 104 ALA A C 1
ATOM 818 O O . ALA A 1 104 ? -6.727 10.712 -1.469 1.00 74.62 104 ALA A O 1
ATOM 819 N N . SER A 1 105 ? -7.850 12.629 -1.195 1.00 76.25 105 SER A N 1
ATOM 820 C CA . SER A 1 105 ? -8.929 12.274 -2.125 1.00 76.25 105 SER A CA 1
ATOM 821 C C . SER A 1 105 ? -8.466 12.333 -3.585 1.00 76.25 105 SER A C 1
ATOM 823 O O . SER A 1 105 ? -8.718 11.428 -4.384 1.00 76.25 105 SER A O 1
ATOM 825 N N . THR A 1 106 ? -7.710 13.374 -3.928 1.00 84.56 106 THR A N 1
ATOM 826 C CA . THR A 1 106 ? -7.256 13.646 -5.292 1.00 84.56 106 THR A CA 1
ATOM 827 C C . THR A 1 106 ? -6.114 12.730 -5.713 1.00 84.56 106 THR A C 1
ATOM 829 O O . THR A 1 106 ? -6.100 12.305 -6.870 1.00 84.56 106 THR A O 1
ATOM 832 N N . ILE A 1 107 ? -5.203 12.352 -4.801 1.00 87.81 107 ILE A N 1
ATOM 833 C CA . ILE A 1 107 ? -4.203 11.314 -5.104 1.00 87.81 107 ILE A CA 1
ATOM 834 C C . ILE A 1 107 ? -4.882 9.969 -5.352 1.00 87.81 107 ILE A C 1
ATOM 836 O O . ILE A 1 107 ? -4.504 9.265 -6.287 1.00 87.81 107 ILE A O 1
ATOM 840 N N . THR A 1 108 ? -5.913 9.647 -4.566 1.00 86.31 108 THR A N 1
ATOM 841 C CA . THR A 1 108 ? -6.637 8.381 -4.681 1.00 86.31 108 THR A CA 1
ATOM 842 C C . THR A 1 108 ? -7.313 8.258 -6.036 1.00 86.31 108 THR A C 1
ATOM 844 O O . THR A 1 108 ? -7.075 7.296 -6.767 1.00 86.31 108 THR A O 1
ATOM 847 N N . ALA A 1 109 ? -8.065 9.285 -6.436 1.00 85.62 109 ALA A N 1
ATOM 848 C CA . ALA A 1 109 ? -8.695 9.331 -7.750 1.00 85.62 109 ALA A CA 1
ATOM 849 C C . ALA A 1 109 ? -7.665 9.313 -8.898 1.00 85.62 109 ALA A C 1
ATOM 851 O O . ALA A 1 109 ? -7.852 8.601 -9.887 1.00 85.62 109 ALA A O 1
ATOM 852 N N . ALA A 1 110 ? -6.560 10.057 -8.770 1.00 91.19 110 ALA A N 1
ATOM 853 C CA . ALA A 1 110 ? -5.519 10.109 -9.796 1.00 91.19 110 ALA A CA 1
ATOM 854 C C . ALA A 1 110 ? -4.836 8.748 -9.996 1.00 91.19 110 ALA A C 1
ATOM 856 O O . ALA A 1 110 ? -4.704 8.293 -11.132 1.00 91.19 110 ALA A O 1
ATOM 857 N N . VAL A 1 111 ? -4.451 8.066 -8.915 1.00 92.81 111 VAL A N 1
ATOM 858 C CA . VAL A 1 111 ? -3.852 6.727 -8.996 1.00 92.81 111 VAL A CA 1
ATOM 859 C C . VAL A 1 111 ? -4.867 5.705 -9.503 1.00 92.81 111 VAL A C 1
ATOM 861 O O . VAL A 1 111 ? -4.528 4.918 -10.382 1.00 92.81 111 VAL A O 1
ATOM 864 N N . ALA A 1 112 ? -6.112 5.736 -9.018 1.00 88.81 112 ALA A N 1
ATOM 865 C CA . ALA A 1 112 ? -7.160 4.827 -9.485 1.00 88.81 112 ALA A CA 1
ATOM 866 C C . ALA A 1 112 ? -7.396 4.958 -11.000 1.00 88.81 112 ALA A C 1
ATOM 868 O O . ALA A 1 112 ? -7.604 3.955 -11.683 1.00 88.81 112 ALA A O 1
ATOM 869 N N . SER A 1 113 ? -7.273 6.173 -11.552 1.00 89.94 113 SER A N 1
ATOM 870 C CA . SER A 1 113 ? -7.408 6.408 -12.995 1.00 89.94 113 SER A CA 1
ATOM 871 C C . SER A 1 113 ? -6.355 5.682 -13.847 1.00 89.94 113 SER A C 1
ATOM 873 O O . SER A 1 113 ? -6.623 5.383 -15.012 1.00 89.94 113 SER A O 1
ATOM 875 N N . LEU A 1 114 ? -5.198 5.314 -13.275 1.00 93.62 114 LEU A N 1
ATOM 876 C CA . LEU A 1 114 ? -4.179 4.517 -13.972 1.00 93.62 114 LEU A CA 1
ATOM 877 C C . LEU A 1 114 ? -4.678 3.112 -14.322 1.00 93.62 114 LEU A C 1
ATOM 879 O O . LEU A 1 114 ? -4.198 2.533 -15.295 1.00 93.62 114 LEU A O 1
ATOM 883 N N . GLY A 1 115 ? -5.678 2.590 -13.603 1.00 88.38 115 GLY A N 1
ATOM 884 C CA . GLY A 1 115 ? -6.347 1.337 -13.954 1.00 88.38 115 GLY A CA 1
ATOM 885 C C . GLY A 1 115 ? -7.039 1.379 -15.322 1.00 88.38 115 GLY A C 1
ATOM 886 O O . GLY A 1 115 ? -7.203 0.341 -15.948 1.00 88.38 115 GLY A O 1
ATOM 887 N N . GLY A 1 116 ? -7.386 2.564 -15.835 1.00 88.69 116 GLY A N 1
ATOM 888 C CA . GLY A 1 116 ? -7.896 2.726 -17.202 1.00 88.69 116 GLY A CA 1
ATOM 889 C C . GLY A 1 116 ? -6.806 2.769 -18.281 1.00 88.69 116 GLY A C 1
ATOM 890 O O . GLY A 1 116 ? -7.128 2.805 -19.466 1.00 88.69 116 GLY A O 1
ATOM 891 N N . ALA A 1 117 ? -5.530 2.810 -17.887 1.00 93.88 117 ALA A N 1
ATOM 892 C CA . ALA A 1 117 ? -4.389 2.936 -18.792 1.00 93.88 117 ALA A CA 1
ATOM 893 C C . ALA A 1 117 ? -3.504 1.679 -18.852 1.00 93.88 117 ALA A C 1
ATOM 895 O O . ALA A 1 117 ? -2.606 1.626 -19.695 1.00 93.88 117 ALA A O 1
ATOM 896 N N . VAL A 1 118 ? -3.724 0.694 -17.972 1.00 95.25 118 VAL A N 1
ATOM 897 C CA . VAL A 1 118 ? -3.048 -0.612 -18.049 1.00 95.25 118 VAL A CA 1
ATOM 898 C C . VAL A 1 118 ? -3.540 -1.410 -19.259 1.00 95.25 118 VAL A C 1
ATOM 900 O O . VAL A 1 118 ? -4.605 -1.138 -19.812 1.00 95.25 118 VAL A O 1
ATOM 903 N N . ASP A 1 119 ? -2.743 -2.385 -19.686 1.00 97.31 119 ASP A N 1
ATOM 904 C CA . ASP A 1 119 ? -3.100 -3.281 -20.787 1.00 97.31 119 ASP A CA 1
ATOM 905 C C . ASP A 1 119 ? -4.329 -4.143 -20.449 1.00 97.31 119 ASP A C 1
ATOM 907 O O . ASP A 1 119 ? -4.567 -4.483 -19.286 1.00 97.31 119 ASP A O 1
ATOM 911 N N . GLU A 1 120 ? -5.104 -4.520 -21.469 1.00 94.44 120 GLU A N 1
ATOM 912 C CA . GLU A 1 120 ? -6.332 -5.309 -21.314 1.00 94.44 120 GLU A CA 1
ATOM 913 C C . GLU A 1 120 ? -6.090 -6.658 -20.618 1.00 94.44 120 GLU A C 1
ATOM 915 O O . GLU A 1 120 ? -6.953 -7.129 -19.873 1.00 94.44 120 GLU A O 1
ATOM 920 N N . SER A 1 121 ? -4.894 -7.243 -20.771 1.00 96.38 121 SER A N 1
ATOM 921 C CA . SER A 1 121 ? -4.547 -8.506 -20.118 1.00 96.38 121 SER A CA 1
ATOM 922 C C . SER A 1 121 ? -4.376 -8.375 -18.600 1.00 96.38 121 SER A C 1
ATOM 924 O O . SER A 1 121 ? -4.428 -9.381 -17.890 1.00 96.38 121 SER A O 1
ATOM 926 N N . PHE A 1 122 ? -4.166 -7.161 -18.070 1.00 96.75 122 PHE A N 1
ATOM 927 C CA . PHE A 1 122 ? -3.956 -6.950 -16.634 1.00 96.75 122 PHE A CA 1
ATOM 928 C C . PHE A 1 122 ? -5.164 -7.412 -15.813 1.00 96.75 122 PHE A C 1
ATOM 930 O O . PHE A 1 122 ? -4.988 -8.018 -14.758 1.00 96.75 122 PHE A O 1
ATOM 937 N N . GLY A 1 123 ? -6.384 -7.183 -16.312 1.00 95.00 123 GLY A N 1
ATOM 938 C CA . GLY A 1 123 ? -7.615 -7.586 -15.629 1.00 95.00 123 GLY A CA 1
ATOM 939 C C . GLY A 1 123 ? -7.703 -9.098 -15.403 1.00 95.00 123 GLY A 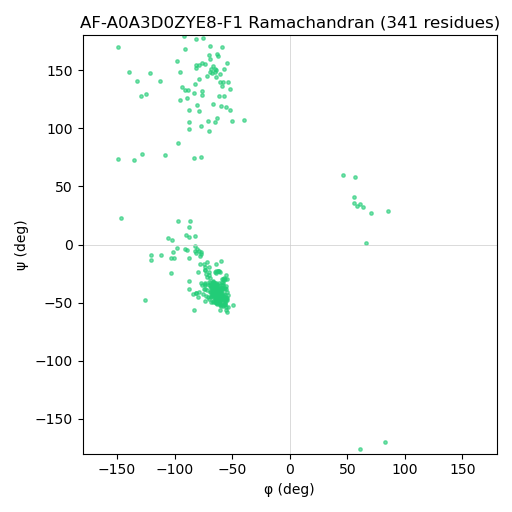C 1
ATOM 940 O O . GLY A 1 123 ? -8.038 -9.537 -14.304 1.00 95.00 123 GLY A O 1
ATOM 941 N N . GLU A 1 124 ? -7.337 -9.900 -16.406 1.00 95.94 124 GLU A N 1
ATOM 942 C CA . GLU A 1 124 ? -7.332 -11.367 -16.305 1.00 95.94 124 GLU A CA 1
ATOM 943 C C . GLU A 1 124 ? -6.251 -11.874 -15.339 1.00 95.94 124 GLU A C 1
ATOM 945 O O . GLU A 1 124 ? -6.497 -12.786 -14.544 1.00 95.94 124 GLU A O 1
ATOM 950 N N . ILE A 1 125 ? -5.065 -11.255 -15.361 1.00 96.38 125 ILE A N 1
ATOM 951 C CA . ILE A 1 125 ? -3.964 -11.578 -14.441 1.00 96.38 125 ILE A CA 1
ATOM 952 C C . ILE A 1 125 ? -4.372 -11.261 -12.996 1.00 96.38 125 ILE A C 1
ATOM 954 O O . ILE A 1 125 ? -4.208 -12.096 -12.103 1.00 96.38 125 ILE A O 1
ATOM 958 N N . ALA A 1 126 ? -4.941 -10.076 -12.777 1.00 96.62 126 ALA A N 1
ATOM 959 C CA . ALA A 1 126 ? -5.430 -9.614 -11.485 1.00 96.62 126 ALA A CA 1
ATOM 960 C C . ALA A 1 126 ? -6.553 -10.506 -10.930 1.00 96.62 126 ALA A C 1
ATOM 962 O O . ALA A 1 126 ? -6.532 -10.843 -9.746 1.00 96.62 126 ALA A O 1
ATOM 963 N N . GLU A 1 127 ? -7.503 -10.923 -11.769 1.00 96.38 127 GLU A N 1
ATOM 964 C CA . GLU A 1 127 ? -8.580 -11.839 -11.378 1.00 96.38 127 GLU A CA 1
ATOM 965 C C . GLU A 1 127 ? -8.032 -13.212 -10.989 1.00 96.38 127 GLU A C 1
ATOM 967 O O . GLU A 1 127 ? -8.366 -13.739 -9.928 1.00 96.38 127 GLU A O 1
ATOM 972 N N . SER A 1 128 ? -7.133 -13.771 -11.802 1.00 95.19 128 SER A N 1
ATOM 973 C CA . SER A 1 128 ? -6.487 -15.052 -11.506 1.00 95.19 128 SER A CA 1
ATOM 974 C C . SER A 1 128 ? -5.715 -15.021 -10.184 1.00 95.19 128 SER A C 1
ATOM 976 O O . SER A 1 128 ? -5.734 -16.001 -9.434 1.00 95.19 128 SER A O 1
ATOM 978 N N . LEU A 1 129 ? -5.044 -13.905 -9.879 1.00 94.38 129 LEU A N 1
ATOM 979 C CA . LEU A 1 129 ? -4.371 -13.713 -8.598 1.00 94.38 129 LEU A CA 1
ATOM 980 C C . LEU A 1 129 ? -5.377 -13.635 -7.449 1.00 94.38 129 LEU A C 1
ATOM 982 O O . LEU A 1 129 ? -5.208 -14.355 -6.469 1.00 94.38 129 LEU A O 1
ATOM 986 N N . ALA A 1 130 ? -6.421 -12.811 -7.572 1.00 95.69 130 ALA A N 1
ATOM 987 C CA . ALA A 1 130 ? -7.434 -12.649 -6.529 1.00 95.69 130 ALA A CA 1
ATOM 988 C C . ALA A 1 130 ? -8.096 -13.986 -6.156 1.00 95.69 130 ALA A C 1
ATOM 990 O O . ALA A 1 130 ? -8.305 -14.255 -4.979 1.00 95.69 130 ALA A O 1
ATOM 991 N N . GLN A 1 131 ? -8.348 -14.860 -7.136 1.00 95.56 131 GLN A N 1
ATOM 992 C CA . GLN A 1 131 ? -8.901 -16.200 -6.901 1.00 95.56 131 GLN A CA 1
ATOM 993 C C . GLN A 1 131 ? -7.978 -17.117 -6.089 1.00 95.56 131 GLN A C 1
ATOM 995 O O . GLN A 1 131 ? -8.459 -17.980 -5.364 1.00 95.56 131 GLN A O 1
ATOM 1000 N N . ARG A 1 132 ? -6.657 -16.977 -6.246 1.00 92.75 132 ARG A N 1
ATOM 1001 C CA . ARG A 1 132 ? -5.659 -17.882 -5.649 1.00 92.75 132 ARG A CA 1
ATOM 1002 C C . ARG A 1 132 ? -4.964 -17.294 -4.427 1.00 92.75 132 ARG A C 1
ATOM 1004 O O . ARG A 1 132 ? -4.226 -18.016 -3.757 1.00 92.75 132 ARG A O 1
ATOM 1011 N N . HIS A 1 133 ? -5.131 -15.999 -4.168 1.00 93.31 133 HIS A N 1
ATOM 1012 C CA . HIS A 1 133 ? -4.455 -15.326 -3.073 1.00 93.31 133 HIS A CA 1
ATOM 1013 C C . HIS A 1 133 ? -4.972 -15.880 -1.734 1.00 93.31 133 HIS A C 1
ATOM 1015 O O . HIS A 1 133 ? -6.162 -15.747 -1.453 1.00 93.31 133 HIS A O 1
ATOM 1021 N N . PRO A 1 134 ? -4.113 -16.445 -0.863 1.00 91.19 134 PRO A N 1
ATOM 1022 C CA . PRO A 1 134 ? -4.566 -17.121 0.355 1.00 91.19 134 PRO A CA 1
ATOM 1023 C C . PRO A 1 134 ? -5.425 -16.250 1.278 1.00 91.19 134 PRO A C 1
ATOM 1025 O O . PRO A 1 134 ? -6.382 -16.732 1.870 1.00 91.19 134 PRO A O 1
ATOM 1028 N N . GLY A 1 135 ? -5.109 -14.959 1.394 1.00 92.69 135 GLY A N 1
ATOM 1029 C CA . GLY A 1 135 ? -5.906 -14.038 2.206 1.00 92.69 135 GLY A CA 1
ATOM 1030 C C . GLY A 1 135 ? -7.093 -13.378 1.499 1.00 92.69 135 GLY A C 1
ATOM 1031 O O . GLY A 1 135 ? -7.721 -12.520 2.102 1.00 92.69 135 GLY A O 1
ATOM 1032 N N . ALA A 1 136 ? -7.427 -13.755 0.257 1.00 92.44 136 ALA A N 1
ATOM 1033 C CA . ALA A 1 136 ? -8.682 -13.333 -0.380 1.00 92.44 136 ALA A CA 1
ATOM 1034 C C . ALA A 1 136 ? -9.907 -14.136 0.108 1.00 92.44 136 ALA A C 1
ATOM 1036 O O . ALA A 1 136 ? -11.033 -13.738 -0.185 1.00 92.44 136 ALA A O 1
ATOM 1037 N N . ASP A 1 137 ? -9.679 -15.218 0.866 1.00 92.31 137 ASP A N 1
ATOM 1038 C CA . ASP A 1 137 ? -10.704 -16.052 1.513 1.00 92.31 137 ASP A CA 1
ATOM 1039 C C . ASP A 1 137 ? -11.743 -16.633 0.536 1.00 92.31 137 ASP A C 1
ATOM 1041 O O . ASP A 1 137 ? -12.942 -16.381 0.654 1.00 92.31 137 ASP A O 1
ATOM 1045 N N . ASP A 1 138 ? -11.256 -17.387 -0.458 1.00 92.31 138 ASP A N 1
ATOM 1046 C CA . ASP A 1 138 ? -12.064 -18.096 -1.463 1.00 92.31 138 ASP A CA 1
ATOM 1047 C C . ASP A 1 138 ? -13.180 -17.218 -2.072 1.00 92.31 138 ASP A C 1
ATOM 1049 O O . ASP A 1 138 ? -14.371 -17.532 -1.990 1.00 92.31 138 ASP A O 1
ATOM 1053 N N . PRO A 1 139 ? -12.823 -16.091 -2.720 1.00 92.94 139 PRO A N 1
ATOM 1054 C CA . PRO A 1 139 ? -13.768 -15.025 -3.063 1.00 92.94 139 PRO A CA 1
ATOM 1055 C C . PRO A 1 139 ? -14.857 -15.445 -4.065 1.00 92.94 139 PRO A C 1
ATOM 1057 O O . PRO A 1 139 ? -15.873 -14.765 -4.193 1.00 92.94 139 PRO A O 1
ATOM 1060 N N . LEU A 1 140 ? -14.662 -16.559 -4.781 1.00 93.44 140 LEU A N 1
ATOM 1061 C CA . LEU A 1 140 ? -15.650 -17.121 -5.707 1.00 93.44 140 LEU A CA 1
ATOM 1062 C C . LEU A 1 140 ? -16.840 -17.778 -4.995 1.00 93.44 140 LEU A C 1
ATOM 1064 O O . LEU A 1 140 ? -17.926 -17.841 -5.573 1.00 93.44 140 LEU A O 1
ATOM 1068 N N . ASP A 1 141 ? -16.650 -18.230 -3.755 1.00 92.62 141 ASP A N 1
ATOM 1069 C CA . ASP A 1 141 ? -17.691 -18.873 -2.947 1.00 92.62 141 ASP A CA 1
ATOM 1070 C C . ASP A 1 141 ? -18.495 -17.852 -2.124 1.00 92.62 141 ASP A C 1
ATOM 1072 O O . ASP A 1 141 ? -19.478 -18.193 -1.459 1.00 92.62 141 ASP A O 1
ATOM 1076 N N . LYS A 1 142 ? -18.090 -16.578 -2.170 1.00 89.88 142 LYS A N 1
ATOM 1077 C CA . LYS A 1 142 ? -18.654 -15.502 -1.362 1.00 89.88 142 LYS A CA 1
ATOM 1078 C C . LYS A 1 142 ? -19.732 -14.728 -2.112 1.00 89.88 142 LYS A C 1
ATOM 1080 O O . LYS A 1 142 ? -19.699 -14.534 -3.327 1.00 89.88 142 LYS A O 1
ATOM 1085 N N . ILE A 1 143 ? -20.702 -14.229 -1.352 1.00 87.50 143 ILE A N 1
ATOM 1086 C CA . ILE A 1 143 ? -21.737 -13.328 -1.861 1.00 87.50 143 ILE A CA 1
ATOM 1087 C C . ILE A 1 143 ? -21.246 -11.895 -1.677 1.00 87.50 143 ILE A C 1
ATOM 1089 O O . ILE A 1 143 ? -20.775 -11.533 -0.602 1.00 87.50 143 ILE A O 1
ATOM 1093 N N . VAL A 1 144 ? -21.378 -11.071 -2.719 1.00 85.62 144 VAL A N 1
ATOM 1094 C CA . VAL A 1 144 ? -21.060 -9.641 -2.638 1.00 85.62 144 VAL A CA 1
ATOM 1095 C C . VAL A 1 144 ? -21.949 -8.996 -1.563 1.00 85.62 144 VAL A C 1
ATOM 1097 O O . VAL A 1 144 ? -23.176 -9.037 -1.704 1.00 85.62 144 VAL A O 1
ATOM 1100 N N . PRO A 1 145 ? -21.370 -8.414 -0.498 1.00 81.50 145 PRO A N 1
ATOM 1101 C CA . PRO A 1 145 ? -22.147 -7.850 0.598 1.00 81.50 145 PRO A CA 1
ATOM 1102 C C . PRO A 1 145 ? -22.945 -6.613 0.159 1.00 81.50 145 PRO A C 1
ATOM 1104 O O . PRO A 1 145 ? -22.524 -5.826 -0.701 1.00 81.50 145 PRO A O 1
ATOM 1107 N N . GLY A 1 146 ? -24.118 -6.440 0.776 1.00 84.62 146 GLY A N 1
ATOM 1108 C CA . GLY A 1 146 ? -24.911 -5.214 0.668 1.00 84.62 146 GLY A CA 1
ATOM 1109 C C . GLY A 1 146 ? -24.235 -4.034 1.373 1.00 84.62 146 GLY A C 1
ATOM 1110 O O . GLY A 1 146 ? -23.246 -4.218 2.073 1.00 84.62 146 GLY A O 1
ATOM 1111 N N . LEU A 1 147 ? -24.759 -2.819 1.189 1.00 85.75 147 LEU A N 1
ATOM 1112 C CA . LEU A 1 147 ? -24.221 -1.614 1.835 1.00 85.75 147 LEU A CA 1
ATOM 1113 C C . LEU A 1 147 ? -24.289 -1.712 3.366 1.00 85.75 147 LEU A C 1
ATOM 1115 O O . LEU A 1 147 ? -25.246 -2.265 3.917 1.00 85.75 147 LEU A O 1
ATOM 1119 N N . ILE A 1 148 ? -23.310 -1.111 4.046 1.00 86.06 148 ILE A N 1
ATOM 1120 C CA . ILE A 1 148 ? -23.318 -0.984 5.505 1.00 86.06 148 ILE A CA 1
ATOM 1121 C C . ILE A 1 148 ? -24.537 -0.160 5.933 1.00 86.06 148 ILE A C 1
ATOM 1123 O O . ILE A 1 148 ? -24.769 0.948 5.448 1.00 86.06 148 ILE A O 1
ATOM 1127 N N . ASN A 1 149 ? -25.326 -0.696 6.867 1.00 87.94 149 ASN A N 1
ATOM 1128 C CA . ASN A 1 149 ? -26.488 0.004 7.396 1.00 87.94 149 ASN A CA 1
ATOM 1129 C C . ASN A 1 149 ? -26.090 0.901 8.579 1.00 87.94 149 ASN A C 1
ATOM 1131 O O . ASN A 1 149 ? -25.895 0.418 9.694 1.00 87.94 149 ASN A O 1
ATOM 1135 N N . LEU A 1 150 ? -26.038 2.216 8.350 1.00 89.19 150 LEU A N 1
ATOM 1136 C CA . LEU A 1 150 ? -25.686 3.200 9.380 1.00 89.19 150 LEU A CA 1
ATOM 1137 C C . LEU A 1 150 ? -26.592 3.148 10.618 1.00 89.19 150 LEU A C 1
ATOM 1139 O O . LEU A 1 150 ? -26.110 3.427 11.712 1.00 89.19 150 LEU A O 1
ATOM 1143 N N . SER A 1 151 ? -27.871 2.767 10.488 1.00 90.38 151 SER A N 1
ATOM 1144 C CA . SER A 1 151 ? -28.749 2.652 11.661 1.00 90.38 151 SER A CA 1
ATOM 1145 C C . SER A 1 151 ? -28.316 1.509 12.579 1.00 90.38 151 SER A C 1
ATOM 1147 O O . SER A 1 151 ? -28.381 1.644 13.793 1.00 90.38 151 SER A O 1
ATOM 1149 N N . VAL A 1 152 ? -27.821 0.406 12.004 1.00 91.44 152 VAL A N 1
ATOM 1150 C CA . VAL A 1 152 ? -27.281 -0.723 12.776 1.00 91.44 152 VAL A CA 1
ATOM 1151 C C . VAL A 1 152 ? -26.044 -0.284 13.553 1.00 91.44 152 VAL A C 1
ATOM 1153 O O . VAL A 1 152 ? -25.915 -0.620 14.726 1.00 91.44 152 VAL A O 1
ATOM 1156 N N . LEU A 1 153 ? -25.161 0.500 12.929 1.00 94.50 153 LEU A N 1
ATOM 1157 C CA . LEU A 1 153 ? -23.976 1.028 13.606 1.00 94.50 153 LEU A CA 1
ATOM 1158 C C . LEU A 1 153 ? -24.339 2.024 14.721 1.00 94.50 153 LEU A C 1
ATOM 1160 O O . LEU A 1 153 ? -23.742 1.987 15.794 1.00 94.50 153 LEU A O 1
ATOM 1164 N N . ALA A 1 154 ? -25.336 2.884 14.487 1.00 93.38 154 ALA A N 1
ATOM 1165 C CA . ALA A 1 154 ? -25.804 3.871 15.460 1.00 93.38 154 ALA A CA 1
ATOM 1166 C C . ALA A 1 154 ? -26.382 3.230 16.734 1.00 93.38 154 ALA A C 1
ATOM 1168 O O . ALA A 1 154 ? -26.210 3.781 17.822 1.00 93.38 154 ALA A O 1
ATOM 1169 N N . ASP A 1 155 ? -27.040 2.075 16.590 1.00 96.12 155 ASP A N 1
ATOM 1170 C CA . ASP A 1 155 ? -27.651 1.312 17.685 1.00 96.12 155 ASP A CA 1
ATOM 1171 C C . ASP A 1 155 ? -26.641 0.426 18.446 1.00 96.12 155 ASP A C 1
ATOM 1173 O O . ASP A 1 155 ? -26.993 -0.196 19.455 1.00 96.12 155 ASP A O 1
ATOM 1177 N N . CYS A 1 156 ? -25.386 0.342 17.985 1.00 97.44 156 CYS A N 1
ATOM 1178 C CA . CYS A 1 156 ? -24.354 -0.438 18.664 1.00 97.44 156 CYS A CA 1
ATOM 1179 C C . CYS A 1 156 ? -23.968 0.187 20.023 1.00 97.44 156 CYS A C 1
ATOM 1181 O O . CYS A 1 156 ? -24.036 1.408 20.191 1.00 97.44 156 CYS A O 1
ATOM 1183 N N . PRO A 1 157 ? -23.526 -0.622 21.008 1.00 97.81 157 PRO A N 1
ATOM 1184 C CA . PRO A 1 157 ? -23.150 -0.124 22.330 1.00 97.81 157 PRO A CA 1
ATOM 1185 C C . PRO A 1 157 ? -22.054 0.946 22.284 1.00 97.81 157 PRO A C 1
ATOM 1187 O O . PRO A 1 157 ? -21.165 0.904 21.433 1.00 97.81 157 PRO A O 1
ATOM 1190 N N . GLU A 1 158 ? -22.057 1.856 23.257 1.00 95.31 158 GLU A N 1
ATOM 1191 C CA . GLU A 1 158 ? -20.955 2.806 23.443 1.00 95.31 158 GLU A CA 1
ATOM 1192 C C . GLU A 1 158 ? -19.603 2.080 23.547 1.00 95.31 158 GLU A C 1
ATOM 1194 O O . GLU A 1 158 ? -19.499 1.023 24.172 1.00 95.31 158 GLU A O 1
ATOM 1199 N N . HIS A 1 159 ? -18.570 2.648 22.917 1.00 95.00 159 HIS A N 1
ATOM 1200 C CA . HIS A 1 159 ? -17.213 2.083 22.792 1.00 95.00 159 HIS A CA 1
ATOM 1201 C C . HIS A 1 159 ? -17.069 0.796 21.952 1.00 95.00 159 HIS A C 1
ATOM 1203 O O . HIS A 1 159 ? -15.951 0.300 21.795 1.00 95.00 159 HIS A O 1
ATOM 1209 N N . SER A 1 160 ? -18.147 0.269 21.365 1.00 98.25 160 SER A N 1
ATOM 1210 C CA . SER A 1 160 ? -18.067 -0.854 20.419 1.00 98.25 160 SER A CA 1
ATOM 1211 C C . SER A 1 160 ? -17.426 -0.459 19.080 1.00 98.25 160 SER A C 1
ATOM 1213 O O . SER A 1 160 ? -17.354 0.724 18.738 1.00 98.25 160 SER A O 1
ATOM 1215 N N . LEU A 1 161 ? -16.987 -1.448 18.296 1.00 98.00 161 LEU A N 1
ATOM 1216 C CA . LEU A 1 161 ? -16.489 -1.263 16.933 1.00 98.00 161 LEU A CA 1
ATOM 1217 C C . LEU A 1 161 ? -17.526 -0.548 16.060 1.00 98.00 161 LEU A C 1
ATOM 1219 O O . LEU A 1 161 ? -17.187 0.413 15.378 1.00 98.00 161 LEU A O 1
ATOM 1223 N N . GLY A 1 162 ? -18.785 -0.991 16.103 1.00 96.88 162 GLY A N 1
ATOM 1224 C CA . GLY A 1 162 ? -19.860 -0.413 15.303 1.00 96.88 162 GLY A CA 1
ATOM 1225 C C . GLY A 1 162 ? -20.110 1.049 15.655 1.00 96.88 162 GLY A C 1
ATOM 1226 O O . GLY A 1 162 ? -20.234 1.881 14.760 1.00 96.88 162 GLY A O 1
ATOM 1227 N N . LYS A 1 163 ? -20.089 1.384 16.952 1.00 96.00 163 LYS A N 1
ATOM 1228 C CA . LYS A 1 163 ? -20.240 2.769 17.406 1.00 96.00 163 LYS A CA 1
ATOM 1229 C C . LYS A 1 163 ? -19.068 3.652 16.972 1.00 96.00 163 LYS A C 1
ATOM 1231 O O . LYS A 1 163 ? -19.290 4.749 16.473 1.00 96.00 163 LYS A O 1
ATOM 1236 N N . GLN A 1 164 ? -17.835 3.161 17.099 1.00 94.88 164 GLN A N 1
ATOM 1237 C CA . GLN A 1 164 ? -16.646 3.892 16.648 1.00 94.88 164 GLN A CA 1
ATOM 1238 C C . GLN A 1 164 ? -16.630 4.092 15.126 1.00 94.88 164 GLN A C 1
ATOM 1240 O O . GLN A 1 164 ? -16.283 5.176 14.662 1.00 94.88 164 GLN A O 1
ATOM 1245 N N . LEU A 1 165 ? -17.061 3.089 14.353 1.00 94.44 165 LEU A N 1
ATOM 1246 C CA . LEU A 1 165 ? -17.231 3.212 12.905 1.00 94.44 165 LEU A CA 1
ATOM 1247 C C . LEU A 1 165 ? -18.316 4.242 12.557 1.00 94.44 165 LEU A C 1
ATOM 1249 O O . LEU A 1 165 ? -18.092 5.099 11.710 1.00 94.44 165 LEU A O 1
ATOM 1253 N N . TYR A 1 166 ? -19.470 4.210 13.232 1.00 93.69 166 TYR A N 1
ATOM 1254 C CA . TYR A 1 166 ? -20.526 5.210 13.043 1.00 93.69 166 TYR A CA 1
ATOM 1255 C C . TYR A 1 166 ? -20.019 6.633 13.291 1.00 93.69 166 TYR A C 1
ATOM 1257 O O . TYR A 1 166 ? -20.274 7.536 12.491 1.00 93.69 166 TYR A O 1
ATOM 1265 N N . ASP A 1 167 ? -19.305 6.836 14.398 1.00 90.62 167 ASP A N 1
ATOM 1266 C CA . ASP A 1 167 ? -18.760 8.138 14.762 1.00 90.62 167 ASP A CA 1
ATOM 1267 C C . ASP A 1 167 ? -17.724 8.595 13.719 1.00 90.62 167 ASP A C 1
ATOM 1269 O O . ASP A 1 167 ? -17.770 9.743 13.283 1.00 90.62 167 ASP A O 1
ATOM 1273 N N . LEU A 1 168 ? -16.858 7.696 13.233 1.00 86.50 168 LEU A N 1
ATOM 1274 C CA . LEU A 1 168 ? -15.900 7.996 12.164 1.00 86.50 168 LEU A CA 1
ATOM 1275 C C . LEU A 1 168 ? -16.602 8.447 10.874 1.00 86.50 168 LEU A C 1
ATOM 1277 O O . LEU A 1 168 ? -16.251 9.493 10.332 1.00 86.50 168 LEU A O 1
ATOM 1281 N N . LEU A 1 169 ? -17.629 7.725 10.424 1.00 85.06 169 LEU A N 1
ATOM 1282 C CA . LEU A 1 169 ? -18.363 8.053 9.198 1.00 85.06 169 LEU A CA 1
ATOM 1283 C C . LEU A 1 169 ? -19.158 9.364 9.330 1.00 85.06 169 LEU A C 1
ATOM 1285 O O . LEU A 1 169 ? -19.128 10.223 8.451 1.00 85.06 169 LEU A O 1
ATOM 1289 N N . THR A 1 170 ? -19.851 9.564 10.452 1.00 83.19 170 THR A N 1
ATOM 1290 C CA . THR A 1 170 ? -20.790 10.689 10.604 1.00 83.19 170 THR A CA 1
ATOM 1291 C C . THR A 1 170 ? -20.157 11.983 11.106 1.00 83.19 170 THR A C 1
ATOM 1293 O O . THR A 1 170 ? -20.622 13.062 10.736 1.00 83.19 170 THR A O 1
ATOM 1296 N N . ILE A 1 171 ? -19.111 11.908 11.934 1.00 69.50 171 ILE A N 1
ATOM 1297 C CA . ILE A 1 171 ? -18.460 13.091 12.518 1.00 69.50 171 ILE A CA 1
ATOM 1298 C C . ILE A 1 171 ? -17.373 13.625 11.584 1.00 69.50 171 ILE A C 1
ATOM 1300 O O . ILE A 1 171 ? -17.247 14.843 11.444 1.00 69.50 171 ILE A O 1
ATOM 1304 N N . ASN A 1 172 ? -16.628 12.741 10.912 1.00 60.81 172 ASN A N 1
ATOM 1305 C CA . ASN A 1 172 ? -15.557 13.151 9.998 1.00 60.81 172 ASN A CA 1
ATOM 1306 C C . ASN A 1 172 ? -16.040 13.331 8.549 1.00 60.81 172 ASN A C 1
ATOM 1308 O O . ASN A 1 172 ? -15.271 13.792 7.709 1.00 60.81 172 ASN A O 1
ATOM 1312 N N . GLY A 1 173 ? -17.313 13.024 8.267 1.00 63.41 173 GLY A N 1
ATOM 1313 C CA . GLY A 1 173 ? -17.921 13.198 6.947 1.00 63.41 173 GLY A CA 1
ATOM 1314 C C . GLY A 1 173 ? -17.401 12.215 5.899 1.00 63.41 173 GLY A C 1
ATOM 1315 O O . GLY A 1 173 ? -17.390 12.557 4.719 1.00 63.41 173 GLY A O 1
ATOM 1316 N N . PHE A 1 174 ? -16.947 11.034 6.327 1.00 64.44 174 PHE A N 1
ATOM 1317 C CA . PHE A 1 174 ? -16.552 9.965 5.418 1.00 64.44 174 PHE A CA 1
ATOM 1318 C C . PHE A 1 174 ? -17.784 9.236 4.878 1.00 64.44 174 PHE A C 1
ATOM 1320 O O . PHE A 1 174 ? -18.770 9.018 5.588 1.00 64.44 174 PHE A O 1
ATOM 1327 N N . ASP A 1 175 ? -17.716 8.845 3.610 1.00 70.00 175 ASP A N 1
ATOM 1328 C CA . ASP A 1 175 ? -18.710 7.965 3.011 1.00 70.00 175 ASP A CA 1
ATOM 1329 C C . ASP A 1 175 ? -18.585 6.556 3.606 1.00 70.00 175 ASP A C 1
ATOM 1331 O O . ASP A 1 175 ? -17.493 6.105 3.939 1.00 70.00 175 ASP A O 1
ATOM 1335 N N . ALA A 1 176 ? -19.703 5.827 3.717 1.00 70.81 176 ALA A N 1
ATOM 1336 C CA . ALA A 1 176 ? -19.711 4.451 4.238 1.00 70.81 176 ALA A CA 1
ATOM 1337 C C . ALA A 1 176 ? -18.847 3.475 3.413 1.00 70.81 176 ALA A C 1
ATOM 1339 O O . ALA A 1 176 ? -18.575 2.360 3.853 1.00 70.81 176 ALA A O 1
ATOM 1340 N N . GLU A 1 177 ? -18.459 3.895 2.210 1.00 77.31 177 GLU A N 1
ATOM 1341 C CA . GLU A 1 177 ? -17.468 3.261 1.357 1.00 77.31 177 GLU A CA 1
ATOM 1342 C C . GLU A 1 177 ? -16.502 4.316 0.842 1.00 77.31 177 GLU A C 1
ATOM 1344 O O . GLU A 1 177 ? -16.931 5.393 0.437 1.00 77.31 177 GLU A O 1
ATOM 1349 N N . VAL A 1 178 ? -15.214 3.973 0.774 1.00 67.69 178 VAL A N 1
ATOM 1350 C CA . VAL A 1 178 ? -14.139 4.900 0.364 1.00 67.69 178 VAL A CA 1
ATOM 1351 C C . VAL A 1 178 ? -14.374 5.514 -1.026 1.00 67.69 178 VAL A C 1
ATOM 1353 O O . VAL A 1 178 ? -13.928 6.625 -1.307 1.00 67.69 178 VAL A O 1
ATOM 1356 N N . LEU A 1 179 ? -15.068 4.793 -1.913 1.00 74.19 179 LEU A N 1
ATOM 1357 C CA . LEU A 1 179 ? -15.452 5.236 -3.252 1.00 74.19 179 LEU A CA 1
ATOM 1358 C C . LEU A 1 179 ? -16.875 4.768 -3.565 1.00 74.19 179 LEU A C 1
ATOM 1360 O O . LEU A 1 179 ? -17.274 3.673 -3.168 1.00 74.19 179 LEU A O 1
ATOM 1364 N N . ASP A 1 180 ? -17.608 5.543 -4.367 1.00 78.06 180 ASP A N 1
ATOM 1365 C CA . ASP A 1 180 ? -18.895 5.103 -4.913 1.00 78.06 180 ASP A CA 1
ATOM 1366 C C . ASP A 1 180 ? -18.684 3.909 -5.860 1.00 78.06 180 ASP A C 1
ATOM 1368 O O . ASP A 1 180 ? -18.241 4.060 -7.005 1.00 78.06 180 ASP A O 1
ATOM 1372 N N . ARG A 1 181 ? -19.048 2.711 -5.382 1.00 79.69 181 ARG A N 1
ATOM 1373 C CA . ARG A 1 181 ? -18.929 1.444 -6.122 1.00 79.69 181 ARG A CA 1
ATOM 1374 C C . ARG A 1 181 ? -19.630 1.446 -7.485 1.00 79.69 181 ARG A C 1
ATOM 1376 O O . ARG A 1 181 ? -19.233 0.685 -8.367 1.00 79.69 181 ARG A O 1
ATOM 1383 N N . ASN A 1 182 ? -20.666 2.264 -7.680 1.00 80.56 182 ASN A N 1
ATOM 1384 C CA . ASN A 1 182 ? -21.363 2.366 -8.963 1.00 80.56 182 ASN A CA 1
ATOM 1385 C C . ASN A 1 182 ? -20.603 3.282 -9.920 1.00 80.56 182 ASN A C 1
ATOM 1387 O O . ASN A 1 182 ? -20.461 2.948 -11.094 1.00 80.56 182 ASN A O 1
ATOM 1391 N N . ALA A 1 183 ? -20.085 4.405 -9.416 1.00 79.69 183 ALA A N 1
ATOM 1392 C CA . ALA A 1 183 ? -19.300 5.345 -10.212 1.00 79.69 183 ALA A CA 1
ATOM 1393 C C . ALA A 1 183 ? -18.020 4.700 -10.767 1.00 79.69 183 ALA A C 1
ATOM 1395 O O . ALA A 1 183 ? -17.629 4.991 -11.895 1.00 79.69 183 ALA A O 1
ATOM 1396 N N . ILE A 1 184 ? -17.411 3.785 -10.007 1.00 79.06 184 ILE A N 1
ATOM 1397 C CA . ILE A 1 184 ? -16.230 3.018 -10.438 1.00 79.06 184 ILE A CA 1
ATOM 1398 C C . ILE A 1 184 ? -16.575 1.697 -11.146 1.00 79.06 184 ILE A C 1
ATOM 1400 O O . ILE A 1 184 ? -15.685 0.887 -11.390 1.00 79.06 184 ILE A O 1
ATOM 1404 N N . MET A 1 185 ? -17.856 1.459 -11.456 1.00 82.25 185 MET A N 1
ATOM 1405 C CA . MET A 1 185 ? -18.336 0.285 -12.200 1.00 82.25 185 MET A CA 1
ATOM 1406 C C . MET A 1 185 ? -17.926 -1.058 -11.569 1.00 82.25 185 MET A C 1
ATOM 1408 O O . MET A 1 185 ? -17.700 -2.051 -12.258 1.00 82.25 185 MET A O 1
ATOM 1412 N N . LEU A 1 186 ? -17.881 -1.124 -10.235 1.00 83.56 186 LEU A N 1
ATOM 1413 C CA . LEU A 1 186 ? -17.400 -2.297 -9.501 1.00 83.56 186 LEU A CA 1
ATOM 1414 C C . LEU A 1 186 ? -18.200 -3.571 -9.812 1.00 83.56 186 LEU A C 1
ATOM 1416 O O . LEU A 1 186 ? -17.666 -4.678 -9.788 1.00 83.56 186 LEU A O 1
ATOM 1420 N N . GLY A 1 187 ? -19.484 -3.411 -10.143 1.00 84.31 187 GLY A N 1
ATOM 1421 C CA . GLY A 1 187 ? -20.367 -4.504 -10.552 1.00 84.31 187 GLY A CA 1
ATOM 1422 C C . GLY A 1 187 ? -19.943 -5.217 -11.841 1.00 84.31 187 GLY A C 1
ATOM 1423 O O . GLY A 1 187 ? -20.314 -6.381 -12.023 1.00 84.31 187 GLY A O 1
ATOM 1424 N N . GLU A 1 188 ? -19.160 -4.550 -12.693 1.00 88.25 188 GLU A N 1
ATOM 1425 C CA . 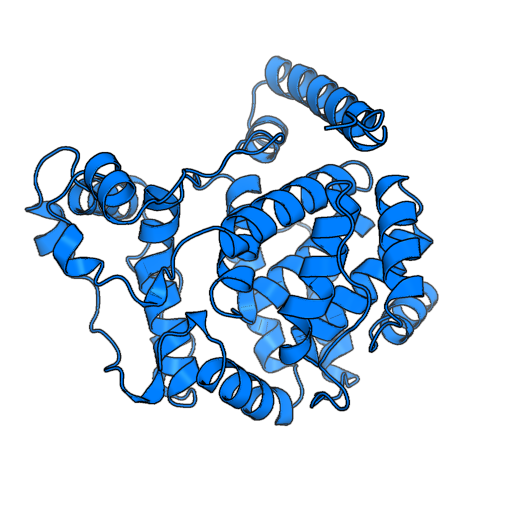GLU A 1 188 ? -18.665 -5.068 -13.975 1.00 88.25 188 GLU A CA 1
ATOM 1426 C C . GLU A 1 188 ? -17.349 -5.839 -13.846 1.00 88.25 188 GLU A C 1
ATOM 1428 O O . GLU A 1 188 ? -16.950 -6.530 -14.784 1.00 88.25 188 GLU A O 1
ATOM 1433 N N . LEU A 1 189 ? -16.687 -5.769 -12.685 1.00 91.12 189 LEU A N 1
ATOM 1434 C CA . LEU A 1 189 ? -15.478 -6.546 -12.447 1.00 91.12 189 LEU A CA 1
ATOM 1435 C C . LEU A 1 189 ? -15.775 -8.057 -12.439 1.00 91.12 189 LEU A C 1
ATOM 1437 O O . LEU A 1 189 ? -16.866 -8.485 -12.031 1.00 91.12 189 LEU A O 1
ATOM 1441 N N . PRO A 1 190 ? -14.788 -8.885 -12.830 1.00 93.50 190 PRO A N 1
ATOM 1442 C CA . PRO A 1 190 ? -14.854 -10.330 -12.656 1.00 93.50 190 PRO A CA 1
ATOM 1443 C C . PRO A 1 190 ? -15.127 -10.739 -11.194 1.00 93.50 190 PRO A C 1
ATOM 1445 O O . PRO A 1 190 ? -14.873 -9.952 -10.279 1.00 93.50 190 PRO A O 1
ATOM 1448 N N . PRO A 1 191 ? -15.677 -11.942 -10.941 1.00 94.12 191 PRO A N 1
ATOM 1449 C CA . PRO A 1 191 ? -16.258 -12.286 -9.644 1.00 94.12 191 PRO A CA 1
ATOM 1450 C C . PRO A 1 191 ? -15.328 -12.113 -8.437 1.00 94.12 191 PRO A C 1
ATOM 1452 O O . PRO A 1 191 ? -15.772 -11.527 -7.445 1.00 94.12 191 PRO A O 1
ATOM 1455 N N . ALA A 1 192 ? -14.070 -12.569 -8.508 1.00 95.44 192 ALA A N 1
ATOM 1456 C CA . ALA A 1 192 ? -13.163 -12.475 -7.366 1.00 95.44 192 ALA A CA 1
ATOM 1457 C C . ALA A 1 192 ? -12.752 -11.025 -7.096 1.00 95.44 192 ALA A C 1
ATOM 1459 O O . ALA A 1 192 ? -12.866 -10.557 -5.962 1.00 95.44 192 ALA A O 1
ATOM 1460 N N . LEU A 1 193 ? -12.359 -10.280 -8.133 1.00 94.88 193 LEU A N 1
ATOM 1461 C CA . LEU A 1 193 ? -12.047 -8.855 -8.015 1.00 94.88 193 LEU A CA 1
ATOM 1462 C C . LEU A 1 193 ? -13.245 -8.041 -7.538 1.00 94.88 193 LEU A C 1
ATOM 1464 O O . LEU A 1 193 ? -13.072 -7.147 -6.710 1.00 94.88 193 LEU A O 1
ATOM 1468 N N . ARG A 1 194 ? -14.453 -8.345 -8.020 1.00 94.12 194 ARG A N 1
ATOM 1469 C CA . ARG A 1 194 ? -15.676 -7.676 -7.578 1.00 94.12 194 ARG A CA 1
ATOM 1470 C C . ARG A 1 194 ? -15.892 -7.873 -6.087 1.00 94.12 194 ARG A C 1
ATOM 1472 O O . ARG A 1 194 ? -16.093 -6.884 -5.388 1.00 94.12 194 ARG A O 1
ATOM 1479 N N . TYR A 1 195 ? -15.839 -9.111 -5.592 1.00 94.12 195 TYR A N 1
ATOM 1480 C CA . TYR A 1 195 ? -15.986 -9.379 -4.160 1.00 94.12 195 TYR A CA 1
ATOM 1481 C C . TYR A 1 195 ? -14.893 -8.679 -3.346 1.00 94.12 195 TYR A C 1
ATOM 1483 O O . TYR A 1 195 ? -15.207 -7.910 -2.438 1.00 94.12 195 TYR A O 1
ATOM 1491 N N . LEU A 1 196 ? -13.627 -8.883 -3.720 1.00 94.00 196 LEU A N 1
ATOM 1492 C CA . LEU A 1 196 ? -12.468 -8.375 -2.990 1.00 94.00 196 LEU A CA 1
ATOM 1493 C C . LEU A 1 196 ? -12.506 -6.850 -2.862 1.00 94.00 196 LEU A C 1
ATOM 1495 O O . LEU A 1 196 ? -12.463 -6.323 -1.754 1.00 94.00 196 LEU A O 1
ATOM 1499 N N . ASN A 1 197 ? -12.663 -6.136 -3.978 1.00 92.88 197 ASN A N 1
ATOM 1500 C CA . ASN A 1 197 ? -12.720 -4.675 -3.967 1.00 92.88 197 ASN A CA 1
ATOM 1501 C C . ASN A 1 197 ? -13.981 -4.157 -3.262 1.00 92.88 197 ASN A C 1
ATOM 1503 O O . ASN A 1 197 ? -13.907 -3.151 -2.564 1.00 92.88 197 ASN A O 1
ATOM 1507 N N . THR A 1 198 ? -15.116 -4.859 -3.363 1.00 91.88 198 THR A N 1
ATOM 1508 C CA . THR A 1 198 ? -16.322 -4.489 -2.601 1.00 91.88 198 THR A CA 1
ATOM 1509 C C . THR A 1 198 ? -16.052 -4.559 -1.103 1.00 91.88 198 THR A C 1
ATOM 1511 O O . THR A 1 198 ? -16.353 -3.618 -0.369 1.00 91.88 198 THR A O 1
ATOM 1514 N N . ARG A 1 199 ? -15.464 -5.669 -0.645 1.00 92.88 199 ARG A N 1
ATOM 1515 C CA . ARG A 1 199 ? -15.167 -5.883 0.771 1.00 92.88 199 ARG A CA 1
ATOM 1516 C C . ARG A 1 199 ? -14.154 -4.868 1.283 1.00 92.88 199 ARG A C 1
ATOM 1518 O O . ARG A 1 199 ? -14.330 -4.351 2.379 1.00 92.88 199 ARG A O 1
ATOM 1525 N N . ILE A 1 200 ? -13.151 -4.542 0.469 1.00 92.44 200 ILE A N 1
ATOM 1526 C CA . ILE A 1 200 ? -12.151 -3.522 0.782 1.00 92.44 200 ILE A CA 1
ATOM 1527 C C . ILE A 1 200 ? -12.794 -2.159 0.993 1.00 92.44 200 ILE A C 1
ATOM 1529 O O . ILE A 1 200 ? -12.545 -1.549 2.025 1.00 92.44 200 ILE A O 1
ATOM 1533 N N . LEU A 1 201 ? -13.638 -1.698 0.066 1.00 88.25 201 LEU A N 1
ATOM 1534 C CA . LEU A 1 201 ? -14.276 -0.385 0.189 1.00 88.25 201 LEU A CA 1
ATOM 1535 C C . LEU A 1 201 ? -15.116 -0.254 1.460 1.00 88.25 201 LEU A C 1
ATOM 1537 O O . LEU A 1 201 ? -15.163 0.824 2.037 1.00 88.25 201 LEU A O 1
ATOM 1541 N N . GLN A 1 202 ? -15.755 -1.341 1.893 1.00 88.69 202 GLN A N 1
ATOM 1542 C CA . GLN A 1 202 ? -16.601 -1.351 3.086 1.00 88.69 202 GLN A CA 1
ATOM 1543 C C . GLN A 1 202 ? -15.812 -1.482 4.385 1.00 88.69 202 GLN A C 1
ATOM 1545 O O . GLN A 1 202 ? -16.153 -0.867 5.390 1.00 88.69 202 GLN A O 1
ATOM 1550 N N . MET A 1 203 ? -14.797 -2.344 4.395 1.00 94.12 203 MET A N 1
ATOM 1551 C CA . MET A 1 203 ? -14.103 -2.721 5.624 1.00 94.12 203 MET A CA 1
ATOM 1552 C C . MET A 1 203 ? -12.811 -1.945 5.848 1.00 94.12 203 MET A C 1
ATOM 1554 O O . MET A 1 203 ? -12.197 -2.125 6.892 1.00 94.12 203 MET A O 1
ATOM 1558 N N . HIS A 1 204 ? -12.399 -1.079 4.922 1.00 94.12 204 HIS A N 1
ATOM 1559 C CA . HIS A 1 204 ? -11.183 -0.277 5.054 1.00 94.12 204 HIS A CA 1
ATOM 1560 C C . HIS A 1 204 ? -11.100 0.442 6.411 1.00 94.12 204 HIS A C 1
ATOM 1562 O O . HIS A 1 204 ? -10.147 0.219 7.157 1.00 94.12 204 HIS A O 1
ATOM 1568 N N . ASP A 1 205 ? -12.141 1.181 6.801 1.00 93.06 205 ASP A N 1
ATOM 1569 C CA . ASP A 1 205 ? -12.166 1.892 8.088 1.00 93.06 205 ASP A CA 1
ATOM 1570 C C . ASP A 1 205 ? -12.256 0.947 9.295 1.00 93.06 205 ASP A C 1
ATOM 1572 O O . ASP A 1 205 ? -11.657 1.195 10.344 1.00 93.06 205 ASP A O 1
ATOM 1576 N N . VAL A 1 206 ? -12.945 -0.191 9.152 1.00 96.06 206 VAL A N 1
ATOM 1577 C CA . VAL A 1 206 ? -12.935 -1.253 10.174 1.00 96.06 206 VAL A CA 1
ATOM 1578 C C . VAL A 1 206 ? -11.510 -1.766 10.383 1.00 96.06 206 VAL A C 1
ATOM 1580 O O . VAL A 1 206 ? -11.071 -1.963 11.519 1.00 96.06 206 VAL A O 1
ATOM 1583 N N . TRP A 1 207 ? -10.762 -1.954 9.299 1.00 97.50 207 TRP A N 1
ATOM 1584 C CA . TRP A 1 207 ? -9.383 -2.413 9.347 1.00 97.50 207 TRP A CA 1
ATOM 1585 C C . TRP A 1 207 ? -8.448 -1.351 9.914 1.00 97.50 207 TRP A C 1
ATOM 1587 O O . TRP A 1 207 ? -7.561 -1.729 10.678 1.00 97.50 207 TRP A O 1
ATOM 1597 N N . HIS A 1 208 ? -8.680 -0.056 9.667 1.00 96.94 208 HIS A N 1
ATOM 1598 C CA . HIS A 1 208 ? -7.978 1.008 10.394 1.00 96.94 208 HIS A CA 1
ATOM 1599 C C . HIS A 1 208 ? -8.137 0.831 11.905 1.00 96.94 208 HIS A C 1
ATOM 1601 O O . HIS A 1 208 ? -7.154 0.632 12.629 1.00 96.94 208 HIS A O 1
ATOM 1607 N N . LEU A 1 209 ? -9.387 0.813 12.371 1.00 96.75 209 LEU A N 1
ATOM 1608 C CA . LEU A 1 209 ? -9.725 0.731 13.790 1.00 96.75 209 LEU A CA 1
ATOM 1609 C C . LEU A 1 209 ? -9.121 -0.514 14.453 1.00 96.75 209 LEU A C 1
ATOM 1611 O O . LEU A 1 209 ? -8.440 -0.424 15.481 1.00 96.75 209 LEU A O 1
ATOM 1615 N N . VAL A 1 210 ? -9.334 -1.688 13.856 1.00 98.31 210 VAL A N 1
ATOM 1616 C CA . VAL A 1 210 ? -8.966 -2.967 14.474 1.00 98.31 210 VAL A CA 1
ATOM 1617 C C . VAL A 1 210 ? -7.473 -3.256 14.336 1.00 98.31 210 VAL A C 1
ATOM 1619 O O . VAL A 1 210 ? -6.848 -3.648 15.326 1.00 98.31 210 VAL A O 1
ATOM 1622 N N . ALA A 1 211 ? -6.855 -2.984 13.185 1.00 98.25 211 ALA A N 1
ATOM 1623 C CA . ALA A 1 211 ? -5.415 -3.180 13.002 1.00 98.25 211 ALA A CA 1
ATOM 1624 C C . ALA A 1 211 ? -4.567 -2.053 13.619 1.00 98.25 211 ALA A C 1
ATOM 1626 O O . ALA A 1 211 ? -3.351 -2.186 13.691 1.00 98.25 211 ALA A O 1
ATOM 1627 N N . GLY A 1 212 ? -5.177 -0.982 14.140 1.00 97.62 212 GLY A N 1
ATOM 1628 C CA . GLY A 1 212 ? -4.472 0.060 14.897 1.00 97.62 212 GLY A CA 1
ATOM 1629 C C . GLY A 1 212 ? -3.841 1.150 14.032 1.00 97.62 212 GLY A C 1
ATOM 1630 O O . GLY A 1 212 ? -2.846 1.748 14.437 1.00 97.62 212 GLY A O 1
ATOM 1631 N N . TYR A 1 213 ? -4.417 1.415 12.862 1.00 97.44 213 TYR A N 1
ATOM 1632 C CA . TYR A 1 213 ? -4.064 2.551 12.021 1.00 97.44 213 TYR A CA 1
ATOM 1633 C C . TYR A 1 213 ? -4.985 3.733 12.334 1.00 97.44 213 TYR A C 1
ATOM 1635 O O . TYR A 1 213 ? -6.197 3.590 12.455 1.00 97.44 213 TYR A O 1
ATOM 1643 N N . THR A 1 214 ? -4.399 4.918 12.449 1.00 93.94 214 THR A N 1
ATOM 1644 C CA . THR A 1 214 ? -5.147 6.183 12.396 1.00 93.94 214 THR A CA 1
ATOM 1645 C C . THR A 1 214 ? -5.413 6.549 10.933 1.00 93.94 214 THR A C 1
ATOM 1647 O O . THR A 1 214 ? -4.948 5.847 10.037 1.00 93.94 214 THR A O 1
ATOM 1650 N N . THR A 1 215 ? -6.138 7.637 10.688 1.00 90.50 215 THR A N 1
ATOM 1651 C CA . THR A 1 215 ? -6.454 8.148 9.340 1.00 90.50 215 THR A CA 1
ATOM 1652 C C . THR A 1 215 ? -5.500 9.269 8.900 1.00 90.50 215 THR A C 1
ATOM 1654 O O . THR A 1 215 ? -5.845 10.113 8.076 1.00 90.50 215 THR A O 1
ATOM 1657 N N . ASP A 1 216 ? -4.323 9.356 9.528 1.00 92.06 216 ASP A N 1
ATOM 1658 C CA . ASP A 1 216 ? -3.271 10.300 9.140 1.00 92.06 216 ASP A CA 1
ATOM 1659 C C . ASP A 1 216 ? -2.507 9.769 7.917 1.00 92.06 216 ASP A C 1
ATOM 1661 O O . ASP A 1 216 ? -2.376 8.557 7.719 1.00 92.06 216 ASP A O 1
ATOM 1665 N N . ALA A 1 217 ? -1.904 10.658 7.132 1.00 91.31 217 ALA A N 1
ATOM 1666 C CA . ALA A 1 217 ? -1.293 10.344 5.845 1.00 91.31 217 ALA A CA 1
ATOM 1667 C C . ALA A 1 217 ? -0.229 9.235 5.909 1.00 91.31 217 ALA A C 1
ATOM 1669 O O . ALA A 1 217 ? -0.126 8.429 4.981 1.00 91.31 217 ALA A O 1
ATOM 1670 N N . MET A 1 218 ? 0.571 9.148 6.984 1.00 94.88 218 MET A N 1
ATOM 1671 C CA . MET A 1 218 ? 1.537 8.045 7.102 1.00 94.88 218 MET A C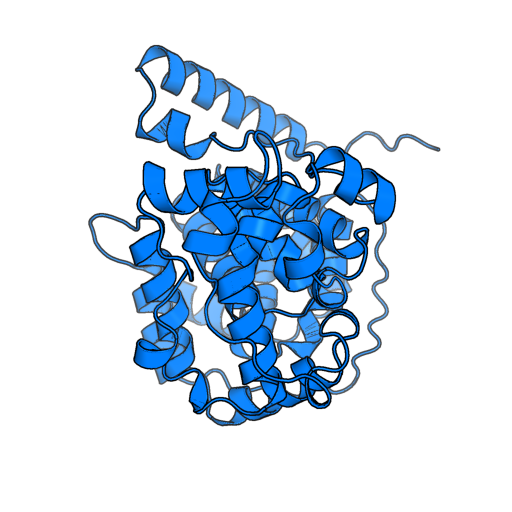A 1
ATOM 1672 C C . MET A 1 218 ? 0.851 6.703 7.352 1.00 94.88 218 MET A C 1
ATOM 1674 O O . MET A 1 218 ? 1.351 5.671 6.905 1.00 94.88 218 MET A O 1
ATOM 1678 N N . HIS A 1 219 ? -0.282 6.694 8.048 1.00 96.38 219 HIS A N 1
ATOM 1679 C CA . HIS A 1 219 ? -1.050 5.481 8.287 1.00 96.38 219 HIS A CA 1
ATOM 1680 C C . HIS A 1 219 ? -1.921 5.076 7.092 1.00 96.38 219 HIS A C 1
ATOM 1682 O O . HIS A 1 219 ? -2.099 3.879 6.898 1.00 96.38 219 HIS A O 1
ATOM 1688 N N . GLU A 1 220 ? -2.297 6.000 6.205 1.00 95.06 220 GLU A N 1
ATOM 1689 C CA . GLU A 1 220 ? -2.860 5.665 4.882 1.00 95.06 220 GLU A CA 1
ATOM 1690 C C . GLU A 1 220 ? -1.850 4.926 3.983 1.00 95.06 220 GLU A C 1
ATOM 1692 O O . GLU A 1 220 ? -2.151 3.930 3.313 1.00 95.06 220 GLU A O 1
ATOM 1697 N N . VAL A 1 221 ? -0.584 5.359 4.018 1.00 96.69 221 VAL A N 1
ATOM 1698 C CA . VAL A 1 221 ? 0.519 4.622 3.381 1.00 96.69 221 VAL A CA 1
ATOM 1699 C C . VAL A 1 221 ? 0.700 3.250 4.028 1.00 96.69 221 VAL A C 1
ATOM 1701 O O . VAL A 1 221 ? 0.891 2.249 3.333 1.00 96.69 221 VAL A O 1
ATOM 1704 N N . ALA A 1 222 ? 0.641 3.195 5.357 1.00 98.44 222 ALA A N 1
ATOM 1705 C CA . ALA A 1 222 ? 0.824 1.965 6.108 1.00 98.44 222 ALA A CA 1
ATOM 1706 C C . ALA A 1 222 ? -0.284 0.943 5.802 1.00 98.44 222 ALA A C 1
ATOM 1708 O O . ALA A 1 222 ? 0.022 -0.194 5.435 1.00 98.44 222 ALA A O 1
ATOM 1709 N N . ILE A 1 223 ? -1.558 1.337 5.880 1.00 98.06 223 ILE A N 1
ATOM 1710 C CA . ILE A 1 223 ? -2.672 0.421 5.637 1.00 98.06 223 ILE A CA 1
ATOM 1711 C C . ILE A 1 223 ? -2.679 -0.072 4.189 1.00 98.06 223 ILE A C 1
ATOM 1713 O O . ILE A 1 223 ? -2.946 -1.244 3.951 1.00 98.06 223 ILE A O 1
ATOM 1717 N N . SER A 1 224 ? -2.249 0.746 3.223 1.00 98.06 224 SER A N 1
ATOM 1718 C CA . SER A 1 224 ? -2.070 0.283 1.845 1.00 98.06 224 SER A CA 1
ATOM 1719 C C . SER A 1 224 ? -1.089 -0.895 1.765 1.00 98.06 224 SER A C 1
ATOM 1721 O O . SER A 1 224 ? -1.366 -1.903 1.115 1.00 98.06 224 SER A O 1
ATOM 1723 N N . ALA A 1 225 ? 0.043 -0.829 2.472 1.00 98.81 225 ALA A N 1
ATOM 1724 C CA . ALA A 1 225 ? 0.995 -1.941 2.519 1.00 98.81 225 ALA A CA 1
ATOM 1725 C C . ALA A 1 225 ? 0.442 -3.163 3.270 1.00 98.81 225 ALA A C 1
ATOM 1727 O O . ALA A 1 225 ? 0.684 -4.296 2.850 1.00 98.81 225 ALA A O 1
ATOM 1728 N N . PHE A 1 226 ? -0.334 -2.943 4.333 1.00 98.75 226 PHE A N 1
ATOM 1729 C CA . PHE A 1 226 ? -1.031 -4.000 5.069 1.00 98.75 226 PHE A CA 1
ATOM 1730 C C . PHE A 1 226 ? -2.043 -4.747 4.190 1.00 98.75 226 PHE A C 1
ATOM 1732 O O . PHE A 1 226 ? -2.020 -5.974 4.127 1.00 98.75 226 PHE A O 1
ATOM 1739 N N . GLN A 1 227 ? -2.892 -4.015 3.466 1.00 98.19 227 GLN A N 1
ATOM 1740 C CA . GLN A 1 227 ? -3.906 -4.569 2.567 1.00 98.19 227 GLN A CA 1
ATOM 1741 C C . GLN A 1 227 ? -3.275 -5.354 1.413 1.00 98.19 227 GLN A C 1
ATOM 1743 O O . GLN A 1 227 ? -3.752 -6.434 1.059 1.00 98.19 227 GLN A O 1
ATOM 1748 N N . LEU A 1 228 ? -2.167 -4.853 0.853 1.00 98.44 228 LEU A N 1
ATOM 1749 C CA . LEU A 1 228 ? -1.419 -5.592 -0.163 1.00 98.44 228 LEU A CA 1
ATOM 1750 C C . LEU A 1 228 ? -0.875 -6.916 0.394 1.00 98.44 228 LEU A C 1
ATOM 1752 O O . LEU A 1 228 ? -1.022 -7.942 -0.261 1.00 98.44 228 LEU A O 1
ATOM 1756 N N . ALA A 1 229 ? -0.307 -6.907 1.604 1.00 98.25 229 ALA A N 1
ATOM 1757 C CA . ALA A 1 229 ? 0.234 -8.105 2.252 1.00 98.25 229 ALA A CA 1
ATOM 1758 C C . ALA A 1 229 ? -0.836 -9.142 2.630 1.00 98.25 229 ALA A C 1
ATOM 1760 O O . ALA A 1 229 ? -0.551 -10.341 2.655 1.00 98.25 229 ALA A O 1
ATOM 1761 N N . GLN A 1 230 ? -2.037 -8.675 2.977 1.00 97.50 230 GLN A N 1
ATOM 1762 C CA . GLN A 1 230 ? -3.146 -9.515 3.415 1.00 97.50 230 GLN A CA 1
ATOM 1763 C C . GLN A 1 230 ? -3.859 -10.180 2.241 1.00 97.50 230 GLN A C 1
ATOM 1765 O O . GLN A 1 230 ? -4.130 -11.373 2.302 1.00 97.50 230 GLN A O 1
ATOM 1770 N N . PHE A 1 231 ? -4.158 -9.444 1.171 1.00 95.31 231 PHE A N 1
ATOM 1771 C CA . PHE A 1 231 ? -5.052 -9.942 0.121 1.00 95.31 231 PHE A CA 1
ATOM 1772 C C . PHE A 1 231 ? -4.702 -9.459 -1.292 1.00 95.31 231 PHE A C 1
ATOM 1774 O O . PHE A 1 231 ? -5.563 -9.445 -2.170 1.00 95.31 231 PHE A O 1
ATOM 1781 N N . GLY A 1 232 ? -3.450 -9.061 -1.536 1.00 95.81 232 GLY A N 1
ATOM 1782 C CA . GLY A 1 232 ? -2.965 -8.777 -2.889 1.00 95.81 232 GLY A CA 1
ATOM 1783 C C . GLY A 1 232 ? -3.672 -7.600 -3.567 1.00 95.81 232 GLY A C 1
ATOM 1784 O O . GLY A 1 232 ? -3.877 -7.614 -4.777 1.00 95.81 232 GLY A O 1
ATOM 1785 N N . HIS A 1 233 ? -4.100 -6.593 -2.800 1.00 96.00 233 HIS A N 1
ATOM 1786 C CA . HIS A 1 233 ? -4.901 -5.487 -3.324 1.00 96.00 233 HIS A CA 1
ATOM 1787 C C . HIS A 1 233 ? -4.164 -4.651 -4.381 1.00 96.00 233 HIS A C 1
ATOM 1789 O O . HIS A 1 233 ? -3.278 -3.856 -4.060 1.00 96.00 233 HIS A O 1
ATOM 1795 N N . ASN A 1 234 ? -4.590 -4.774 -5.641 1.00 95.38 234 ASN A N 1
ATOM 1796 C CA . ASN A 1 234 ? -3.941 -4.114 -6.777 1.00 95.38 234 ASN A CA 1
ATOM 1797 C C . ASN A 1 234 ? -3.838 -2.595 -6.609 1.00 95.38 234 ASN A C 1
ATOM 1799 O O . ASN A 1 234 ? -2.753 -2.043 -6.781 1.00 95.38 234 ASN A O 1
ATOM 1803 N N . TYR A 1 235 ? -4.924 -1.921 -6.208 1.00 95.19 235 TYR A N 1
ATOM 1804 C CA . TYR A 1 235 ? -4.892 -0.471 -6.010 1.00 95.19 235 TYR A CA 1
ATOM 1805 C C . TYR A 1 235 ? -3.872 -0.066 -4.937 1.00 95.19 235 TYR A C 1
ATOM 1807 O O . TYR A 1 235 ? -3.113 0.875 -5.151 1.00 95.19 235 TYR A O 1
ATOM 1815 N N . SER A 1 236 ? -3.767 -0.807 -3.828 1.00 97.50 236 SER A N 1
ATOM 1816 C CA . SER A 1 236 ? -2.726 -0.538 -2.831 1.00 97.50 236 SER A CA 1
ATOM 1817 C C . SER A 1 236 ? -1.316 -0.670 -3.414 1.00 97.50 236 SER A C 1
ATOM 1819 O O . SER A 1 236 ? -0.459 0.155 -3.107 1.00 97.50 236 SER A O 1
ATOM 1821 N N . SER A 1 237 ? -1.057 -1.645 -4.294 1.00 98.31 237 SER A N 1
ATOM 1822 C CA . SER A 1 237 ? 0.238 -1.745 -4.986 1.00 98.31 237 SER A CA 1
ATOM 1823 C C . SER A 1 237 ? 0.502 -0.536 -5.893 1.00 98.31 237 SER A C 1
ATOM 1825 O O . SER A 1 237 ? 1.572 0.073 -5.810 1.00 98.31 237 SER A O 1
ATOM 1827 N N . MET A 1 238 ? -0.493 -0.133 -6.690 1.00 98.06 238 MET A N 1
ATOM 1828 C CA . MET A 1 238 ? -0.432 1.048 -7.565 1.00 98.06 238 MET A CA 1
ATOM 1829 C C . MET A 1 238 ? -0.172 2.331 -6.778 1.00 98.06 238 MET A C 1
ATOM 1831 O O . MET A 1 238 ? 0.717 3.108 -7.134 1.00 98.06 238 MET A O 1
ATOM 1835 N N . PHE A 1 239 ? -0.894 2.524 -5.674 1.00 97.62 239 PHE A N 1
ATOM 1836 C CA . PHE A 1 239 ? -0.728 3.661 -4.778 1.00 97.62 239 PHE A CA 1
ATOM 1837 C C . PHE A 1 239 ? 0.676 3.705 -4.181 1.00 97.62 239 PHE A C 1
ATOM 1839 O O . PHE A 1 239 ? 1.343 4.733 -4.272 1.00 97.62 239 PHE A O 1
ATOM 1846 N N . LEU A 1 240 ? 1.173 2.592 -3.639 1.00 98.50 240 LEU A N 1
ATOM 1847 C CA . LEU A 1 240 ? 2.509 2.533 -3.042 1.00 98.50 240 LEU A CA 1
ATOM 1848 C C . LEU A 1 240 ? 3.622 2.799 -4.064 1.00 98.50 240 LEU A C 1
ATOM 1850 O O . LEU A 1 240 ? 4.582 3.506 -3.746 1.00 98.50 240 LEU A O 1
ATOM 1854 N N . ALA A 1 241 ? 3.500 2.268 -5.284 1.00 98.44 241 ALA A N 1
ATOM 1855 C CA . ALA A 1 241 ? 4.460 2.511 -6.358 1.00 98.44 241 ALA A CA 1
ATOM 1856 C C . ALA A 1 241 ? 4.463 3.989 -6.791 1.00 98.44 241 ALA A C 1
ATOM 1858 O O . ALA A 1 241 ? 5.522 4.627 -6.813 1.00 98.44 241 ALA A O 1
ATOM 1859 N N . ALA A 1 242 ? 3.283 4.560 -7.057 1.00 97.50 242 ALA A N 1
ATOM 1860 C CA . ALA A 1 242 ? 3.142 5.950 -7.484 1.00 97.50 242 ALA A CA 1
ATOM 1861 C C . ALA A 1 242 ? 3.553 6.942 -6.379 1.00 97.50 242 ALA A C 1
ATOM 1863 O O . ALA A 1 242 ? 4.374 7.828 -6.621 1.00 97.50 242 ALA A O 1
ATOM 1864 N N . ALA A 1 243 ? 3.063 6.766 -5.148 1.00 95.44 243 ALA A N 1
ATOM 1865 C CA . ALA A 1 243 ? 3.418 7.611 -4.007 1.00 95.44 243 ALA A CA 1
ATOM 1866 C C . ALA A 1 243 ? 4.910 7.494 -3.649 1.00 95.44 243 ALA A C 1
ATOM 1868 O O . ALA A 1 243 ? 5.557 8.500 -3.338 1.00 95.44 243 ALA A O 1
ATOM 1869 N N . GLY A 1 244 ? 5.496 6.298 -3.773 1.00 96.56 244 GLY A N 1
ATOM 1870 C CA . GLY A 1 244 ? 6.936 6.085 -3.632 1.00 96.56 244 GLY A CA 1
ATOM 1871 C C . GLY A 1 244 ? 7.744 6.853 -4.683 1.00 96.56 244 GLY A C 1
ATOM 1872 O O . GLY A 1 244 ? 8.736 7.507 -4.342 1.00 96.56 244 GLY A O 1
ATOM 1873 N N . ARG A 1 245 ? 7.296 6.847 -5.948 1.00 96.06 245 ARG A N 1
ATOM 1874 C CA . ARG A 1 245 ? 7.919 7.622 -7.034 1.00 96.06 245 ARG A CA 1
ATOM 1875 C C . ARG A 1 245 ? 7.800 9.128 -6.805 1.00 96.06 245 ARG A C 1
ATOM 1877 O O . ARG A 1 245 ? 8.809 9.825 -6.896 1.00 96.06 245 ARG A O 1
ATOM 1884 N N . MET A 1 246 ? 6.619 9.627 -6.442 1.00 93.62 246 MET A N 1
ATOM 1885 C CA . MET A 1 246 ? 6.425 11.043 -6.100 1.00 93.62 246 MET A CA 1
ATOM 1886 C C . MET A 1 246 ? 7.310 11.462 -4.920 1.00 93.62 246 MET A C 1
ATOM 1888 O O . MET A 1 246 ? 7.910 12.537 -4.944 1.00 93.62 246 MET A O 1
ATOM 1892 N N . THR A 1 247 ? 7.441 10.602 -3.906 1.00 92.50 247 THR A N 1
ATOM 1893 C CA . THR A 1 247 ? 8.317 10.851 -2.753 1.00 92.50 247 THR A CA 1
ATOM 1894 C C . THR A 1 247 ? 9.779 10.940 -3.181 1.00 92.50 247 THR A C 1
ATOM 1896 O O . THR A 1 247 ? 10.477 11.857 -2.758 1.00 92.50 247 THR A O 1
ATOM 1899 N N . HIS A 1 248 ? 10.243 10.040 -4.050 1.00 93.50 248 HIS A N 1
ATOM 1900 C CA . HIS A 1 248 ? 11.601 10.089 -4.597 1.00 93.50 248 HIS A CA 1
ATOM 1901 C C . HIS A 1 248 ? 11.884 11.396 -5.354 1.00 93.50 248 HIS A C 1
ATOM 1903 O O . HIS A 1 248 ? 12.926 12.011 -5.131 1.00 93.50 248 HIS A O 1
ATOM 1909 N N . GLU A 1 249 ? 10.954 11.852 -6.196 1.00 89.44 249 GLU A N 1
ATOM 1910 C CA . GLU A 1 249 ? 11.149 13.062 -7.006 1.00 89.44 249 GLU A CA 1
ATOM 1911 C C . GLU A 1 249 ? 11.061 14.359 -6.195 1.00 89.44 249 GLU A C 1
ATOM 1913 O O . GLU A 1 249 ? 11.813 15.304 -6.441 1.00 89.44 249 GLU A O 1
ATOM 1918 N N . ARG A 1 250 ? 10.140 14.419 -5.228 1.00 86.50 250 ARG A N 1
ATOM 1919 C CA . ARG A 1 250 ? 9.775 15.671 -4.546 1.00 86.50 250 ARG A CA 1
ATOM 1920 C C . ARG A 1 250 ? 10.378 15.796 -3.150 1.00 86.50 250 ARG A C 1
ATOM 1922 O O . ARG A 1 250 ? 10.535 16.907 -2.649 1.00 86.50 250 ARG A O 1
ATOM 1929 N N . ASN A 1 251 ? 10.699 14.678 -2.498 1.00 81.50 251 ASN A N 1
ATOM 1930 C CA . ASN A 1 251 ? 11.115 14.653 -1.100 1.00 81.50 251 ASN A CA 1
ATOM 1931 C C . ASN A 1 251 ? 12.107 13.514 -0.806 1.00 81.50 251 ASN A C 1
ATOM 1933 O O . ASN A 1 251 ? 11.795 12.546 -0.109 1.00 81.50 251 ASN A O 1
ATOM 1937 N N . ALA A 1 252 ? 13.351 13.675 -1.265 1.00 76.75 252 ALA A N 1
ATOM 1938 C CA . ALA A 1 252 ? 14.422 12.705 -1.022 1.00 76.75 252 ALA A CA 1
ATOM 1939 C C . ALA A 1 252 ? 14.634 12.380 0.475 1.00 76.75 252 ALA A C 1
ATOM 1941 O O . ALA A 1 252 ? 15.024 11.266 0.815 1.00 76.75 252 ALA A O 1
ATOM 1942 N N . VAL A 1 253 ? 14.349 13.326 1.381 1.00 79.44 253 VAL A N 1
ATOM 1943 C CA . VAL A 1 253 ? 14.423 13.116 2.841 1.00 79.44 253 VAL A CA 1
ATOM 1944 C C . VAL A 1 253 ? 13.258 12.253 3.347 1.00 79.44 253 VAL A C 1
ATOM 1946 O O . VAL A 1 253 ? 13.428 11.471 4.282 1.00 79.44 253 VAL A O 1
ATOM 1949 N N . GLY A 1 254 ? 12.083 12.365 2.732 1.00 89.06 254 GLY A N 1
ATOM 1950 C CA . GLY A 1 254 ? 10.896 11.574 3.052 1.00 89.06 254 GLY A CA 1
ATOM 1951 C C . GLY A 1 254 ? 10.969 10.124 2.572 1.00 89.06 254 GLY A C 1
ATOM 1952 O O . GLY A 1 254 ? 10.304 9.275 3.155 1.00 89.06 254 GLY A O 1
ATOM 1953 N N . PHE A 1 255 ? 11.811 9.806 1.580 1.00 93.19 255 PHE A N 1
ATOM 1954 C CA . PHE A 1 255 ? 11.882 8.464 0.983 1.00 93.19 255 PHE A CA 1
ATOM 1955 C C . PHE A 1 255 ? 12.120 7.358 2.016 1.00 93.19 255 PHE A C 1
ATOM 1957 O O . PHE A 1 255 ? 11.414 6.352 2.038 1.00 93.19 255 PHE A O 1
ATOM 1964 N N . ASN A 1 256 ? 13.090 7.555 2.913 1.00 93.56 256 ASN A N 1
ATOM 1965 C CA . ASN A 1 256 ? 13.397 6.552 3.927 1.00 93.56 256 ASN A CA 1
ATOM 1966 C C . ASN A 1 256 ? 12.268 6.372 4.946 1.00 93.56 256 ASN A C 1
ATOM 1968 O O . ASN A 1 256 ? 12.071 5.269 5.444 1.00 93.56 256 ASN A O 1
ATOM 1972 N N . ILE A 1 257 ? 11.552 7.450 5.261 1.00 94.56 257 ILE A N 1
ATOM 1973 C CA . ILE A 1 257 ? 10.425 7.447 6.196 1.00 94.56 257 ILE A CA 1
ATOM 1974 C C . ILE A 1 257 ? 9.232 6.719 5.571 1.00 94.56 257 ILE A C 1
ATOM 1976 O O . ILE A 1 257 ? 8.638 5.848 6.207 1.00 94.56 257 ILE A O 1
ATOM 1980 N N . PHE A 1 258 ? 8.942 7.025 4.306 1.00 96.38 258 PHE A N 1
ATOM 1981 C CA . PHE A 1 258 ? 7.913 6.356 3.519 1.00 96.38 258 PHE A CA 1
ATOM 1982 C C . PHE A 1 258 ? 8.160 4.846 3.487 1.00 96.38 258 PHE A C 1
ATOM 1984 O O . PHE A 1 258 ? 7.333 4.074 3.962 1.00 96.38 258 PHE A O 1
ATOM 1991 N N . PHE A 1 259 ? 9.339 4.410 3.034 1.00 97.25 259 PHE A N 1
ATOM 1992 C CA . PHE A 1 259 ? 9.619 2.979 2.904 1.00 97.25 259 PHE A CA 1
ATOM 1993 C C . PHE A 1 259 ? 9.858 2.256 4.230 1.00 97.25 259 PHE A C 1
ATOM 1995 O O . PHE A 1 259 ? 9.618 1.053 4.296 1.00 97.25 259 PHE A O 1
ATOM 2002 N N . GLN A 1 260 ? 10.240 2.960 5.302 1.00 97.06 260 GLN A N 1
ATOM 2003 C CA . GLN A 1 260 ? 10.189 2.383 6.647 1.00 97.06 260 GLN A CA 1
ATOM 2004 C C . GLN A 1 260 ? 8.751 2.022 7.025 1.00 97.06 260 GLN A C 1
ATOM 2006 O O . GLN A 1 260 ? 8.505 0.901 7.459 1.00 97.06 260 GLN A O 1
ATOM 2011 N N . THR A 1 261 ? 7.816 2.946 6.804 1.00 97.88 261 THR A N 1
ATOM 2012 C CA . THR A 1 261 ? 6.392 2.758 7.114 1.00 97.88 261 THR A CA 1
ATOM 2013 C C . THR A 1 261 ? 5.792 1.625 6.283 1.00 97.88 261 THR A C 1
ATOM 2015 O O . THR A 1 261 ? 5.156 0.728 6.832 1.00 97.88 261 THR A O 1
ATOM 2018 N N . VAL A 1 262 ? 6.075 1.604 4.974 1.00 98.69 262 VAL A N 1
ATOM 2019 C CA . VAL A 1 262 ? 5.656 0.521 4.067 1.00 98.69 262 VAL A CA 1
ATOM 2020 C C . VAL A 1 262 ? 6.200 -0.828 4.530 1.00 98.69 262 VAL A C 1
ATOM 2022 O O . VAL A 1 262 ? 5.453 -1.800 4.580 1.00 98.69 262 VAL A O 1
ATOM 2025 N N . ALA A 1 263 ? 7.482 -0.908 4.893 1.00 98.50 263 ALA A N 1
ATOM 2026 C CA . ALA A 1 263 ? 8.095 -2.164 5.311 1.00 98.50 263 ALA A CA 1
ATOM 2027 C C . ALA A 1 263 ? 7.532 -2.686 6.645 1.00 98.50 263 ALA A C 1
ATOM 2029 O O . ALA A 1 263 ? 7.277 -3.884 6.774 1.00 98.50 263 ALA A O 1
ATOM 2030 N N . GLU A 1 264 ? 7.334 -1.804 7.632 1.00 98.50 264 GLU A N 1
ATOM 2031 C CA . GLU A 1 264 ? 6.736 -2.155 8.928 1.00 98.50 264 GLU A CA 1
ATOM 2032 C C . GLU A 1 264 ? 5.294 -2.645 8.755 1.00 98.50 264 GLU A C 1
ATOM 2034 O O . GLU A 1 264 ? 4.920 -3.668 9.327 1.00 98.50 264 GLU A O 1
ATOM 2039 N N . ALA A 1 265 ? 4.500 -1.965 7.927 1.00 98.81 265 ALA A N 1
ATOM 2040 C CA . ALA A 1 265 ? 3.100 -2.314 7.722 1.00 98.81 265 ALA A CA 1
ATOM 2041 C C . ALA A 1 265 ? 2.896 -3.531 6.810 1.00 98.81 265 ALA A C 1
ATOM 2043 O O . ALA A 1 265 ? 2.005 -4.337 7.072 1.00 98.81 265 ALA A O 1
ATOM 2044 N N . TRP A 1 266 ? 3.765 -3.730 5.812 1.00 98.75 266 TRP A N 1
ATOM 2045 C CA . TRP A 1 266 ? 3.832 -4.985 5.060 1.00 98.75 266 TRP A CA 1
ATOM 2046 C C . TRP A 1 266 ? 4.035 -6.162 6.011 1.00 98.75 266 TRP A C 1
ATOM 2048 O O . TRP A 1 266 ? 3.251 -7.108 6.027 1.00 98.75 266 TRP A O 1
ATOM 2058 N N . LEU A 1 267 ? 5.065 -6.080 6.859 1.00 98.25 267 LEU A N 1
ATOM 2059 C CA . LEU A 1 267 ? 5.358 -7.120 7.834 1.00 98.25 267 LEU A CA 1
ATOM 2060 C C . LEU A 1 267 ? 4.181 -7.348 8.791 1.00 98.25 267 LEU A C 1
ATOM 2062 O O . LEU A 1 267 ? 3.859 -8.497 9.083 1.00 98.25 267 LEU A O 1
ATOM 2066 N N . HIS A 1 268 ? 3.545 -6.274 9.259 1.00 98.62 268 HIS A N 1
ATOM 2067 C CA . HIS A 1 268 ? 2.358 -6.362 10.100 1.00 98.62 268 HIS A CA 1
ATOM 2068 C C . HIS A 1 268 ? 1.230 -7.143 9.412 1.00 98.62 268 HIS A C 1
ATOM 2070 O O . HIS A 1 268 ? 0.662 -8.054 10.014 1.00 98.62 268 HIS A O 1
ATOM 2076 N N . GLY A 1 269 ? 0.975 -6.865 8.130 1.00 98.31 269 GLY A N 1
ATOM 2077 C CA . GLY A 1 269 ? 0.023 -7.621 7.320 1.00 98.31 269 GLY A CA 1
ATOM 2078 C C . GLY A 1 269 ? 0.412 -9.093 7.190 1.00 98.31 269 GLY A C 1
ATOM 2079 O O . GLY A 1 269 ? -0.422 -9.956 7.427 1.00 98.31 269 GLY A O 1
ATOM 2080 N N . ARG A 1 270 ? 1.685 -9.417 6.933 1.00 97.31 270 ARG A N 1
ATOM 2081 C CA . ARG A 1 270 ? 2.153 -10.820 6.862 1.00 97.31 270 ARG A CA 1
ATOM 2082 C C . ARG A 1 270 ? 2.031 -11.589 8.183 1.00 97.31 270 ARG A C 1
ATOM 2084 O O . ARG A 1 270 ? 2.040 -12.816 8.168 1.00 97.31 270 ARG A O 1
ATOM 2091 N N . GLN A 1 271 ? 1.980 -10.890 9.316 1.00 96.88 271 GLN A N 1
ATOM 2092 C CA . GLN A 1 271 ? 1.908 -11.482 10.657 1.00 96.88 271 GLN A CA 1
ATOM 2093 C C . GLN A 1 271 ? 0.494 -11.490 11.248 1.00 96.88 271 GLN A C 1
ATOM 2095 O O . GLN A 1 271 ? 0.275 -12.140 12.267 1.00 96.88 271 GLN A O 1
ATOM 2100 N N . SER A 1 272 ? -0.441 -10.772 10.630 1.00 97.94 272 SER A N 1
ATOM 2101 C CA . SER A 1 272 ? -1.826 -10.683 11.083 1.00 97.94 272 SER A CA 1
ATOM 2102 C C . SER A 1 272 ? -2.646 -11.894 10.623 1.00 97.94 272 SER A C 1
ATOM 2104 O O . SER A 1 272 ? -2.317 -12.495 9.594 1.00 97.94 272 SER A O 1
ATOM 2106 N N . PRO A 1 273 ? -3.730 -12.259 11.339 1.00 96.81 273 PRO A N 1
ATOM 2107 C CA . PRO A 1 273 ? -4.695 -13.246 10.845 1.00 96.81 273 PRO A CA 1
ATOM 2108 C C . PRO A 1 273 ? -5.316 -12.788 9.515 1.00 96.81 273 PRO A C 1
ATOM 2110 O O . PRO A 1 273 ? -5.145 -11.642 9.115 1.00 96.81 273 PRO A O 1
ATOM 2113 N N . SER A 1 274 ? -6.052 -13.663 8.826 1.00 95.88 274 SER A N 1
ATOM 2114 C CA . SER A 1 274 ? -6.741 -13.296 7.580 1.00 95.88 274 SER A CA 1
ATOM 2115 C C . SER A 1 274 ? -7.920 -12.362 7.865 1.00 95.88 274 SER A C 1
ATOM 2117 O O . SER A 1 274 ? -8.952 -12.803 8.369 1.00 95.88 274 SER A O 1
ATOM 2119 N N . PHE A 1 275 ? -7.785 -11.075 7.538 1.00 97.06 275 PHE A N 1
ATOM 2120 C CA . PHE A 1 275 ? -8.830 -10.073 7.783 1.00 97.06 275 PHE A CA 1
ATOM 2121 C C . PHE A 1 275 ? -10.061 -10.255 6.883 1.00 97.06 275 PHE A C 1
ATOM 2123 O O . PHE A 1 275 ? -11.161 -9.873 7.279 1.00 97.06 275 PHE A O 1
ATOM 2130 N N . MET A 1 276 ? -9.908 -10.854 5.698 1.00 95.19 276 MET A N 1
ATOM 2131 C CA . MET A 1 276 ? -11.040 -11.161 4.810 1.00 95.19 276 MET A CA 1
ATOM 2132 C C . MET A 1 276 ? -11.914 -12.302 5.334 1.00 95.19 276 MET A C 1
ATOM 2134 O O . MET A 1 276 ? -13.111 -12.306 5.065 1.00 95.19 276 MET A O 1
ATOM 2138 N N . ALA A 1 277 ? -11.331 -13.223 6.108 1.00 94.38 277 ALA A N 1
ATOM 2139 C CA . ALA A 1 277 ? -12.032 -14.372 6.681 1.00 94.38 277 ALA A CA 1
ATOM 2140 C C . ALA A 1 277 ? -12.835 -14.037 7.951 1.00 94.38 277 ALA A C 1
ATOM 2142 O O . ALA A 1 277 ? -13.490 -14.905 8.525 1.00 94.38 277 ALA A O 1
ATOM 2143 N N . ILE A 1 278 ? -12.751 -12.793 8.433 1.00 95.50 278 ILE A N 1
ATOM 2144 C CA . ILE A 1 278 ? -13.470 -12.340 9.621 1.00 95.50 278 ILE A CA 1
ATOM 2145 C C . ILE A 1 278 ? -14.845 -11.803 9.206 1.00 95.50 278 ILE A C 1
ATOM 2147 O O . ILE A 1 278 ? -14.962 -10.878 8.398 1.00 95.50 278 ILE A O 1
ATOM 2151 N N . GLU A 1 279 ? -15.893 -12.343 9.826 1.00 93.69 279 GLU A N 1
ATOM 2152 C CA . GLU A 1 279 ? -17.277 -11.875 9.683 1.00 93.69 279 GLU A CA 1
ATOM 2153 C C . GLU A 1 279 ? -17.493 -10.597 10.519 1.00 93.69 279 GLU A C 1
ATOM 2155 O O . GLU A 1 279 ? -18.043 -10.620 11.621 1.00 93.69 279 GLU A O 1
ATOM 2160 N N . TRP A 1 280 ? -16.970 -9.470 10.022 1.00 95.50 280 TRP A N 1
ATOM 2161 C CA . TRP A 1 280 ? -16.888 -8.187 10.737 1.00 95.50 280 TRP A CA 1
ATOM 2162 C C . TRP A 1 280 ? -18.228 -7.664 11.257 1.00 95.50 280 TRP A C 1
ATOM 2164 O O . TRP A 1 280 ? -18.293 -7.133 12.366 1.00 95.50 280 TRP A O 1
ATOM 2174 N N . GLU A 1 281 ? -19.298 -7.840 10.489 1.00 93.88 281 GLU A N 1
ATOM 2175 C CA . GLU A 1 281 ? -20.641 -7.377 10.828 1.00 93.88 281 GLU A CA 1
ATOM 2176 C C . GLU A 1 281 ? -21.171 -8.017 12.118 1.00 93.88 281 GLU A C 1
ATOM 2178 O O . GLU A 1 281 ? -21.864 -7.359 12.895 1.00 93.88 281 GLU A O 1
ATOM 2183 N N . GLU A 1 282 ? -20.799 -9.270 12.402 1.00 95.00 282 GLU A N 1
ATOM 2184 C CA . GLU A 1 282 ? -21.168 -9.957 13.649 1.00 95.00 282 GLU A CA 1
ATOM 2185 C C . GLU A 1 282 ? -20.419 -9.402 14.872 1.00 95.00 282 GLU A C 1
ATOM 2187 O O . GLU A 1 282 ? -20.792 -9.658 16.021 1.00 95.00 282 GLU A O 1
ATOM 2192 N N . LEU A 1 283 ? -19.353 -8.634 14.640 1.00 97.19 283 LEU A N 1
ATOM 2193 C CA . LEU A 1 283 ? -18.465 -8.108 15.672 1.00 97.19 283 LEU A CA 1
ATOM 2194 C C . LEU A 1 283 ? -18.740 -6.643 16.010 1.00 97.19 283 LEU A C 1
ATOM 2196 O O . LEU A 1 283 ? -18.170 -6.143 16.976 1.00 97.19 283 LEU A O 1
ATOM 2200 N N . PHE A 1 284 ? -19.621 -5.955 15.278 1.00 97.12 284 PHE A N 1
ATOM 2201 C CA . PHE A 1 284 ? -19.907 -4.534 15.503 1.00 97.12 284 PHE A CA 1
ATOM 2202 C C . PHE A 1 284 ? -20.364 -4.217 16.931 1.00 97.12 284 PHE A C 1
ATOM 2204 O O . PHE A 1 284 ? -20.067 -3.137 17.430 1.00 97.12 284 PHE A O 1
ATOM 2211 N N . GLY A 1 285 ? -21.017 -5.158 17.618 1.00 97.94 285 GLY A N 1
ATOM 2212 C CA . GLY A 1 285 ? -21.430 -4.985 19.013 1.00 97.94 285 GLY A CA 1
ATOM 2213 C C . GLY A 1 285 ? -20.315 -5.141 20.056 1.00 97.94 285 GLY A C 1
ATOM 2214 O O . GLY A 1 285 ? -20.565 -4.887 21.232 1.00 97.94 285 GLY A O 1
ATOM 2215 N N . LEU A 1 286 ? -19.114 -5.573 19.661 1.00 98.56 286 LEU A N 1
ATOM 2216 C CA . LEU A 1 286 ? -17.983 -5.834 20.557 1.00 98.56 286 LEU A CA 1
ATOM 2217 C C . LEU A 1 286 ? -17.012 -4.656 20.581 1.00 98.56 286 LEU A C 1
ATOM 2219 O O . LEU A 1 286 ? -16.946 -3.869 19.640 1.00 98.56 286 LEU A O 1
ATOM 2223 N N . THR A 1 287 ? -16.217 -4.553 21.639 1.00 98.56 287 THR A N 1
ATOM 2224 C CA . THR A 1 287 ? -15.102 -3.598 21.707 1.00 98.56 287 THR A CA 1
ATOM 2225 C C . THR A 1 287 ? -13.931 -4.051 20.829 1.00 98.56 287 THR A C 1
ATOM 2227 O O . THR A 1 287 ? -13.744 -5.243 20.566 1.00 98.56 287 THR A O 1
ATOM 2230 N N . ILE A 1 288 ? -13.098 -3.103 20.392 1.00 98.44 288 ILE A N 1
ATOM 2231 C CA . ILE A 1 288 ? -11.918 -3.407 19.567 1.00 98.44 288 ILE A CA 1
ATOM 2232 C C . ILE A 1 288 ? -10.947 -4.329 20.324 1.00 98.44 288 ILE A C 1
ATOM 2234 O O . ILE A 1 288 ? -10.369 -5.238 19.731 1.00 98.44 288 ILE A O 1
ATOM 2238 N N . GLU A 1 289 ? -10.788 -4.144 21.634 1.00 98.44 289 GLU A N 1
ATOM 2239 C CA . GLU A 1 289 ? -9.936 -4.969 22.493 1.00 98.44 289 GLU A CA 1
ATOM 2240 C C . GLU A 1 289 ? -10.425 -6.421 22.568 1.00 98.44 289 GLU A C 1
ATOM 2242 O O . GLU A 1 289 ? -9.614 -7.347 22.484 1.00 98.44 289 GLU A O 1
ATOM 2247 N N . GLU A 1 290 ? -11.739 -6.638 22.675 1.00 98.50 290 GLU A N 1
ATOM 2248 C CA . GLU A 1 290 ? -12.328 -7.982 22.647 1.00 98.50 290 GLU A CA 1
ATOM 2249 C C . GLU A 1 290 ? -12.092 -8.672 21.303 1.00 98.50 290 GLU A C 1
ATOM 2251 O O . GLU A 1 290 ? -11.743 -9.854 21.271 1.00 98.50 290 GLU A O 1
ATOM 2256 N N . ILE A 1 291 ? -12.243 -7.939 20.197 1.00 98.56 291 ILE A N 1
ATOM 2257 C CA . ILE A 1 291 ? -11.988 -8.454 18.846 1.00 98.56 291 ILE A CA 1
ATOM 2258 C C . ILE A 1 291 ? -10.508 -8.812 18.690 1.00 98.56 291 ILE A C 1
ATOM 2260 O O . ILE A 1 291 ? -10.188 -9.931 18.286 1.00 98.56 291 ILE A O 1
ATOM 2264 N N . ARG A 1 292 ? -9.600 -7.907 19.076 1.00 98.62 292 ARG A N 1
ATOM 2265 C CA . ARG A 1 292 ? -8.153 -8.151 19.031 1.00 98.62 292 ARG A CA 1
ATOM 2266 C C . ARG A 1 292 ? -7.758 -9.380 19.834 1.00 98.62 292 ARG A C 1
ATOM 2268 O O . ARG A 1 292 ? -7.035 -10.230 19.326 1.00 98.62 292 ARG A O 1
ATOM 2275 N N . SER A 1 293 ? -8.291 -9.520 21.048 1.00 98.31 293 SER A N 1
ATOM 2276 C CA . SER A 1 293 ? -8.045 -10.700 21.879 1.00 98.31 293 SER A CA 1
ATOM 2277 C C . SER A 1 293 ? -8.620 -11.982 21.275 1.00 98.31 293 SER A C 1
ATOM 2279 O O . SER A 1 293 ? -8.041 -13.046 21.480 1.00 98.31 293 SER A O 1
ATOM 2281 N N . ARG A 1 294 ? -9.763 -11.913 20.581 1.00 98.19 294 ARG A N 1
ATOM 2282 C CA . ARG A 1 294 ? -10.425 -13.084 19.986 1.00 98.19 294 ARG A CA 1
ATOM 2283 C C . ARG A 1 294 ? -9.674 -13.631 18.776 1.00 98.19 294 ARG A C 1
ATOM 2285 O O . ARG A 1 294 ? -9.621 -14.845 18.614 1.00 98.19 294 ARG A O 1
ATOM 2292 N N . TYR A 1 295 ? -9.127 -12.745 17.948 1.00 97.94 295 TYR A N 1
ATOM 2293 C CA . TYR A 1 295 ? -8.482 -13.100 16.681 1.00 97.94 295 TYR A CA 1
ATOM 2294 C C . TYR A 1 295 ? -6.950 -13.013 16.721 1.00 97.94 295 TYR A C 1
ATOM 2296 O O . TYR A 1 295 ? -6.317 -13.195 15.689 1.00 97.94 295 TYR A O 1
ATOM 2304 N N . ASP A 1 296 ? -6.360 -12.751 17.891 1.00 97.56 296 ASP A N 1
ATOM 2305 C CA . ASP A 1 296 ? -4.913 -12.544 18.067 1.00 97.56 296 ASP A CA 1
ATOM 2306 C C . ASP A 1 296 ? -4.359 -11.414 17.176 1.00 97.56 296 ASP A C 1
ATOM 2308 O O . ASP A 1 296 ? -3.294 -11.506 16.569 1.00 97.56 296 ASP A O 1
ATOM 2312 N N . ILE A 1 297 ? -5.120 -10.320 17.071 1.00 98.38 297 ILE A N 1
ATOM 2313 C CA . ILE A 1 297 ? -4.725 -9.148 16.285 1.00 98.38 297 ILE A CA 1
ATOM 2314 C C . ILE A 1 297 ? -3.886 -8.234 17.169 1.00 98.38 297 ILE A C 1
ATOM 2316 O O . ILE A 1 297 ? -4.374 -7.649 18.140 1.00 98.38 297 ILE A O 1
ATOM 2320 N N . MET A 1 298 ? -2.622 -8.070 16.797 1.00 98.25 298 MET A N 1
ATOM 2321 C CA . MET A 1 298 ? -1.760 -7.053 17.385 1.00 98.25 298 MET A CA 1
ATOM 2322 C C . MET A 1 298 ? -2.019 -5.706 16.697 1.00 98.25 298 MET A C 1
ATOM 2324 O O . MET A 1 298 ? -2.183 -5.677 15.484 1.00 98.25 298 MET A O 1
ATOM 2328 N N . PRO A 1 299 ? -2.086 -4.581 17.429 1.00 98.12 299 PRO A N 1
ATOM 2329 C CA . PRO A 1 299 ? -2.177 -3.270 16.802 1.00 98.12 299 PRO A CA 1
ATOM 2330 C C . PRO A 1 299 ? -0.845 -2.887 16.147 1.00 98.12 299 PRO A C 1
ATOM 2332 O O . PRO A 1 299 ? 0.232 -3.170 16.683 1.00 98.12 299 PRO A O 1
ATOM 2335 N N . PHE A 1 300 ? -0.928 -2.180 15.024 1.00 98.44 300 PHE A N 1
ATOM 2336 C CA . PHE A 1 300 ? 0.218 -1.677 14.290 1.00 98.44 300 PHE A CA 1
ATOM 2337 C C . PHE A 1 300 ? 1.077 -0.760 15.164 1.00 98.44 300 PHE A C 1
ATOM 2339 O O . PHE A 1 300 ? 0.586 0.106 15.890 1.00 98.44 300 PHE A O 1
ATOM 2346 N N . GLN A 1 301 ? 2.391 -0.948 15.074 1.00 95.81 301 GLN A N 1
ATOM 2347 C CA . GLN A 1 301 ? 3.375 -0.093 15.718 1.00 95.81 301 GLN A CA 1
ATOM 2348 C C . GLN A 1 301 ? 4.411 0.328 14.688 1.00 95.81 301 GLN A C 1
ATOM 2350 O O . GLN A 1 301 ? 5.018 -0.513 14.025 1.00 95.81 301 GLN A O 1
ATOM 2355 N N . SER A 1 302 ? 4.636 1.635 14.602 1.00 94.19 302 SER A N 1
ATOM 2356 C CA . SER A 1 302 ? 5.569 2.241 13.663 1.00 94.19 302 SER A CA 1
ATOM 2357 C C . SER A 1 302 ? 6.637 3.034 14.397 1.00 94.19 302 SER A C 1
ATOM 2359 O O . SER A 1 302 ? 6.384 3.649 15.438 1.00 94.19 302 SER A O 1
ATOM 2361 N N . ARG A 1 303 ? 7.846 3.061 13.833 1.00 92.81 303 ARG A N 1
ATOM 2362 C CA . ARG A 1 303 ? 8.879 4.026 14.252 1.00 92.81 303 ARG A CA 1
ATOM 2363 C C . ARG A 1 303 ? 8.572 5.438 13.766 1.00 92.81 303 ARG A C 1
ATOM 2365 O O . ARG A 1 303 ? 9.160 6.397 14.263 1.00 92.81 303 ARG A O 1
ATOM 2372 N N . VAL A 1 304 ? 7.711 5.546 12.762 1.00 94.12 304 VAL A N 1
ATOM 2373 C CA . VAL A 1 304 ? 7.288 6.794 12.145 1.00 94.12 304 VAL A CA 1
ATOM 2374 C C . VAL A 1 304 ? 5.973 7.245 12.787 1.00 94.12 304 VAL A C 1
ATOM 2376 O O . VAL A 1 304 ? 5.014 6.475 12.775 1.00 94.12 304 VAL A O 1
ATOM 2379 N N . PRO A 1 305 ? 5.893 8.470 13.334 1.00 94.19 305 PRO A N 1
ATOM 2380 C CA . PRO A 1 305 ? 4.629 9.024 13.811 1.00 94.19 305 PRO A CA 1
ATOM 2381 C C . PRO A 1 305 ? 3.579 9.085 12.695 1.00 94.19 305 PRO A C 1
ATOM 2383 O O . PRO A 1 305 ? 3.904 9.456 11.567 1.00 94.19 305 PRO A O 1
ATOM 2386 N N . ALA A 1 306 ? 2.330 8.761 13.025 1.00 94.00 306 ALA A N 1
ATOM 2387 C CA . ALA A 1 306 ? 1.221 8.754 12.073 1.00 94.00 306 ALA A CA 1
ATOM 2388 C C . ALA A 1 306 ? 0.969 10.134 11.444 1.00 94.00 306 ALA A C 1
ATOM 2390 O O . ALA A 1 306 ? 0.910 10.275 10.228 1.00 94.00 306 ALA A O 1
ATOM 2391 N N . ASP A 1 307 ? 0.930 11.155 12.298 1.00 92.69 307 ASP A N 1
ATOM 2392 C CA . ASP A 1 307 ? 0.594 12.550 12.000 1.00 92.69 307 ASP A CA 1
ATOM 2393 C C . ASP A 1 307 ? 1.804 13.385 11.532 1.00 92.69 307 ASP A C 1
ATOM 2395 O O . ASP A 1 307 ? 1.848 14.613 11.676 1.00 92.69 307 ASP A O 1
ATOM 2399 N N . LEU A 1 308 ? 2.865 12.727 11.047 1.00 92.19 308 LEU A N 1
ATOM 2400 C CA . LEU A 1 308 ? 4.126 13.390 10.708 1.00 92.19 308 LEU A CA 1
ATOM 2401 C C . LEU A 1 308 ? 3.944 14.439 9.601 1.00 92.19 308 LEU A C 1
ATOM 2403 O O . LEU A 1 308 ? 4.556 15.511 9.656 1.00 92.19 308 LEU A O 1
ATOM 2407 N N . VAL A 1 309 ? 3.128 14.129 8.594 1.00 89.19 309 VAL A N 1
ATOM 2408 C CA . VAL A 1 309 ? 2.873 15.010 7.445 1.00 89.19 309 VAL A CA 1
ATOM 2409 C C . VAL A 1 309 ? 1.999 16.187 7.876 1.00 89.19 309 VAL A C 1
ATOM 2411 O O . VAL A 1 309 ? 2.317 17.339 7.581 1.00 89.19 309 VAL A O 1
ATOM 2414 N N . GLU A 1 310 ? 0.965 15.911 8.657 1.00 91.31 310 GLU A N 1
ATOM 2415 C CA . GLU A 1 310 ? 0.004 16.855 9.217 1.00 91.31 310 GLU A CA 1
ATOM 2416 C C . GLU A 1 310 ? 0.716 17.879 10.103 1.00 91.31 310 GLU A C 1
ATOM 2418 O O . GLU A 1 310 ? 0.528 19.090 9.946 1.00 91.31 310 GLU A O 1
ATOM 2423 N N . LYS A 1 311 ? 1.623 17.423 10.975 1.00 89.94 311 LYS A N 1
ATOM 2424 C CA . LYS A 1 311 ? 2.472 18.302 11.792 1.00 89.94 311 LYS A CA 1
ATOM 2425 C C . LYS A 1 311 ? 3.330 19.241 10.945 1.00 89.94 311 LYS A C 1
ATOM 2427 O O . LYS A 1 311 ? 3.515 20.399 11.323 1.00 89.94 311 LYS A O 1
ATOM 2432 N N . LEU A 1 312 ? 3.845 18.781 9.802 1.00 87.38 312 LEU A N 1
ATOM 2433 C CA . LEU A 1 312 ? 4.649 19.606 8.891 1.00 87.38 312 LEU A CA 1
ATOM 2434 C C . LEU A 1 312 ? 3.800 20.605 8.088 1.00 87.38 312 LEU A C 1
ATOM 2436 O O . LEU A 1 312 ? 4.238 21.739 7.872 1.00 87.38 312 LEU A O 1
ATOM 2440 N N . GLN A 1 313 ? 2.606 20.206 7.650 1.00 86.31 313 GLN A N 1
ATOM 2441 C CA . GLN A 1 313 ? 1.736 21.015 6.789 1.00 86.31 313 GLN A CA 1
ATOM 2442 C C . GLN A 1 313 ? 0.877 22.013 7.575 1.00 86.31 313 GLN A C 1
ATOM 2444 O O . GLN A 1 313 ? 0.781 23.186 7.197 1.00 86.31 313 GLN A O 1
ATOM 2449 N N . SER A 1 314 ? 0.312 21.572 8.698 1.00 87.12 314 SER A N 1
ATOM 2450 C CA 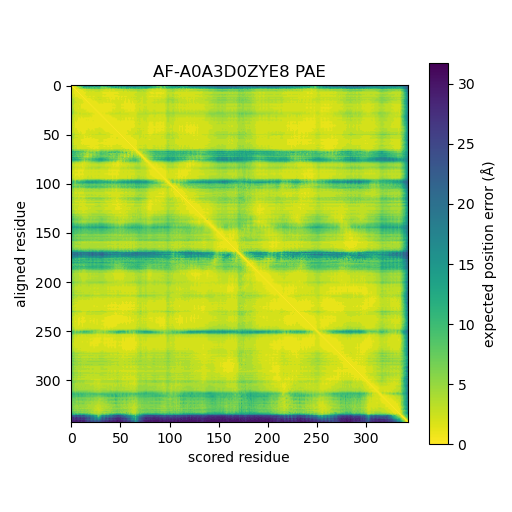. SER A 1 314 ? -0.754 22.264 9.433 1.00 87.12 314 SER A CA 1
ATOM 2451 C C . SER A 1 314 ? -0.375 22.626 10.871 1.00 87.12 314 SER A C 1
ATOM 2453 O O . SER A 1 314 ? -1.036 23.470 11.471 1.00 87.12 314 SER A O 1
ATOM 2455 N N . GLY A 1 315 ? 0.720 22.079 11.410 1.00 81.56 315 GLY A N 1
ATOM 2456 C CA . GLY A 1 315 ? 1.188 22.386 12.767 1.00 81.56 315 GLY A CA 1
ATOM 2457 C C . GLY A 1 315 ? 1.585 23.854 12.972 1.00 81.56 315 GLY A C 1
ATOM 2458 O O . GLY A 1 315 ? 1.823 24.601 12.014 1.00 81.56 315 GLY A O 1
ATOM 2459 N N . SER A 1 316 ? 1.704 24.281 14.232 1.00 89.06 316 SER A N 1
ATOM 2460 C CA . SER A 1 316 ? 2.254 25.602 14.571 1.00 89.06 316 SER A CA 1
ATOM 2461 C C . SER A 1 316 ? 3.715 25.747 14.109 1.00 89.06 316 SER A C 1
ATOM 2463 O O . SER A 1 316 ? 4.406 24.759 13.866 1.00 89.06 316 SER A O 1
ATOM 2465 N N . VAL A 1 317 ? 4.245 26.975 14.018 1.00 87.12 317 VAL A N 1
ATOM 2466 C CA . VAL A 1 317 ? 5.656 27.199 13.622 1.00 87.12 317 VAL A CA 1
ATOM 2467 C C . VAL A 1 317 ? 6.625 26.413 14.516 1.00 87.12 317 VAL A C 1
ATOM 2469 O O . VAL A 1 317 ? 7.582 25.821 14.021 1.00 87.12 317 VAL A O 1
ATOM 2472 N N . LEU A 1 318 ? 6.361 26.371 15.827 1.00 90.00 318 LEU A N 1
ATOM 2473 C CA . LEU A 1 318 ? 7.178 25.625 16.783 1.00 90.00 318 LEU A CA 1
ATOM 2474 C C . LEU A 1 318 ? 7.088 24.109 16.554 1.00 90.00 318 LEU A C 1
ATOM 2476 O O . LEU A 1 318 ? 8.117 23.433 16.586 1.00 90.00 318 LEU A O 1
ATOM 2480 N N . GLU A 1 319 ? 5.886 23.583 16.304 1.00 90.56 319 GLU A N 1
ATOM 2481 C CA . GLU A 1 319 ? 5.697 22.166 15.972 1.00 90.56 319 GLU A CA 1
ATOM 2482 C C . GLU A 1 319 ? 6.417 21.795 14.687 1.00 90.56 319 GLU A C 1
ATOM 2484 O O . GLU A 1 319 ? 7.215 20.867 14.716 1.00 90.56 319 GLU A O 1
ATOM 2489 N N . ARG A 1 320 ? 6.250 22.564 13.605 1.00 90.19 320 ARG A N 1
ATOM 2490 C CA . ARG A 1 320 ? 6.939 22.301 12.332 1.00 90.19 320 ARG A CA 1
ATOM 2491 C C . ARG A 1 320 ? 8.449 22.227 12.516 1.00 90.19 320 ARG A C 1
ATOM 2493 O O . ARG A 1 320 ? 9.080 21.292 12.034 1.00 90.19 320 ARG A O 1
ATOM 2500 N N . VAL A 1 321 ? 9.036 23.176 13.250 1.00 88.62 321 VAL A N 1
ATOM 2501 C CA . VAL A 1 321 ? 10.480 23.176 13.538 1.00 88.62 321 VAL A CA 1
ATOM 2502 C C . VAL A 1 321 ? 10.880 21.925 14.323 1.00 88.62 321 VAL A C 1
ATOM 2504 O O . VAL A 1 321 ? 11.847 21.258 13.953 1.00 88.62 321 VAL A O 1
ATOM 2507 N N . LYS A 1 322 ? 10.134 21.566 15.375 1.00 91.38 322 LYS A N 1
ATOM 2508 C CA . LYS A 1 322 ? 10.384 20.347 16.160 1.00 91.38 322 LYS A CA 1
ATOM 2509 C C . LYS A 1 322 ? 10.286 19.088 15.291 1.00 91.38 322 LYS A C 1
ATOM 2511 O O . LYS A 1 322 ? 11.164 18.232 15.375 1.00 91.38 322 LYS A O 1
ATOM 2516 N N . THR A 1 323 ? 9.275 19.006 14.434 1.00 90.62 323 THR A N 1
ATOM 2517 C CA . THR A 1 323 ? 9.051 17.879 13.527 1.00 90.62 323 THR A CA 1
ATOM 2518 C C . THR A 1 323 ? 10.149 17.773 12.472 1.00 90.62 323 THR A C 1
ATOM 2520 O O . THR A 1 323 ? 10.592 16.671 12.175 1.00 90.62 323 THR A O 1
ATOM 2523 N N . VAL A 1 324 ? 10.696 18.884 11.968 1.00 89.44 324 VAL A N 1
ATOM 2524 C CA . VAL A 1 324 ? 11.880 18.843 11.087 1.00 89.44 324 VAL A CA 1
AT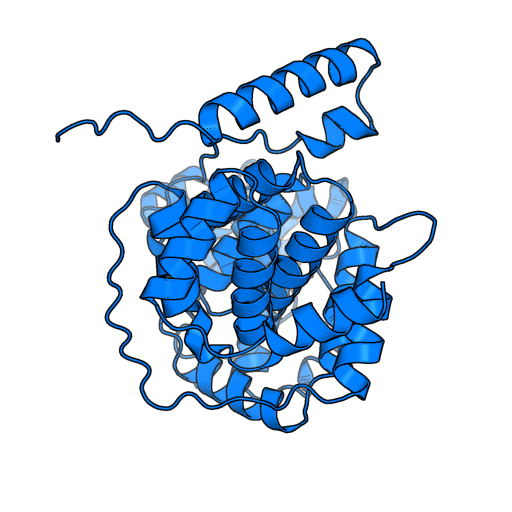OM 2525 C C . VAL A 1 324 ? 13.075 18.200 11.799 1.00 89.44 324 VAL A C 1
ATOM 2527 O O . VAL A 1 324 ? 13.743 17.341 11.222 1.00 89.44 324 VAL A O 1
ATOM 2530 N N . PHE A 1 325 ? 13.341 18.553 13.062 1.00 91.06 325 PHE A N 1
ATOM 2531 C CA . PHE A 1 325 ? 14.402 17.894 13.834 1.00 91.06 325 PHE A CA 1
ATOM 2532 C C . PHE A 1 325 ? 14.124 16.401 14.057 1.00 91.06 325 PHE A C 1
ATOM 2534 O O . PHE A 1 325 ? 15.049 15.591 13.979 1.00 91.06 325 PHE A O 1
ATOM 2541 N N . GLU A 1 326 ? 12.867 16.030 14.298 1.00 90.69 326 GLU A N 1
ATOM 2542 C CA . GLU A 1 326 ? 12.435 14.636 14.419 1.00 90.69 326 GLU A CA 1
ATOM 2543 C C . GLU A 1 326 ? 12.657 13.852 13.118 1.00 90.69 326 GLU A C 1
ATOM 2545 O O . GLU A 1 326 ? 13.282 12.795 13.153 1.00 90.69 326 GLU A O 1
ATOM 2550 N N . VAL A 1 327 ? 12.268 14.406 11.965 1.00 90.44 327 VAL A N 1
ATOM 2551 C CA . VAL A 1 327 ? 12.505 13.837 10.625 1.00 90.44 327 VAL A CA 1
ATOM 2552 C C . VAL A 1 327 ? 13.992 13.621 10.363 1.00 90.44 327 VAL A C 1
ATOM 2554 O O . VAL A 1 327 ? 14.385 12.571 9.847 1.00 90.44 327 VAL A O 1
ATOM 2557 N N . LEU A 1 328 ? 14.835 14.599 10.706 1.00 90.06 328 LEU A N 1
ATOM 2558 C CA . LEU A 1 328 ? 16.285 14.496 10.530 1.00 90.06 328 LEU A CA 1
ATOM 2559 C C . LEU A 1 328 ? 16.882 13.404 11.422 1.00 90.06 328 LEU A C 1
ATOM 2561 O O . LEU A 1 328 ? 17.709 12.615 10.958 1.00 90.06 328 LEU A O 1
ATOM 2565 N N . LYS A 1 329 ? 16.444 13.336 12.684 1.00 90.31 329 LYS A N 1
ATOM 2566 C CA . LYS A 1 329 ? 16.864 12.298 13.629 1.00 90.31 329 LYS A CA 1
ATOM 2567 C C . LYS A 1 329 ? 16.434 10.914 13.147 1.00 90.31 329 LYS A C 1
ATOM 2569 O O . LYS A 1 329 ? 17.277 10.027 13.054 1.00 90.31 329 LYS A O 1
ATOM 2574 N N . LEU A 1 330 ? 15.166 10.758 12.774 1.00 90.25 330 LEU A N 1
ATOM 2575 C CA . LEU A 1 330 ? 14.610 9.512 12.259 1.00 90.25 330 LEU A CA 1
ATOM 2576 C C . LEU A 1 330 ? 15.378 9.055 11.015 1.00 90.25 330 LEU A C 1
ATOM 2578 O O . LEU A 1 330 ? 15.844 7.925 10.960 1.00 90.25 330 LEU A O 1
ATOM 2582 N N . ASN A 1 331 ? 15.623 9.947 10.054 1.00 88.31 331 ASN A N 1
ATOM 2583 C CA . ASN A 1 331 ? 16.434 9.627 8.879 1.00 88.31 331 ASN A CA 1
ATOM 2584 C C . ASN A 1 331 ? 17.843 9.146 9.232 1.00 88.31 331 ASN A C 1
ATOM 2586 O O . ASN A 1 331 ? 18.352 8.201 8.626 1.00 88.31 331 ASN A O 1
ATOM 2590 N N . TRP A 1 332 ? 18.489 9.800 10.193 1.00 87.50 332 TRP A N 1
ATOM 2591 C CA . TRP A 1 332 ? 19.814 9.406 10.648 1.00 87.50 332 TRP A CA 1
ATOM 2592 C C . TRP A 1 332 ? 19.805 8.035 11.335 1.00 87.50 332 TRP A C 1
ATOM 2594 O O . TRP A 1 332 ? 20.690 7.221 11.060 1.00 87.50 332 TRP A O 1
ATOM 2604 N N . ASP A 1 333 ? 18.793 7.756 12.157 1.00 87.31 333 ASP A N 1
ATOM 2605 C CA . ASP A 1 333 ? 18.599 6.464 12.820 1.00 87.31 333 ASP A CA 1
ATOM 2606 C C . ASP A 1 333 ? 18.318 5.349 11.794 1.00 87.31 333 ASP A C 1
ATOM 2608 O O . ASP A 1 333 ? 18.957 4.300 11.835 1.00 87.31 333 ASP A O 1
ATOM 2612 N N . LEU A 1 334 ? 17.442 5.587 10.812 1.00 86.06 334 LEU A N 1
ATOM 2613 C CA . LEU A 1 334 ? 17.052 4.602 9.790 1.00 86.06 334 LEU A CA 1
ATOM 2614 C C . LEU A 1 334 ? 18.191 4.221 8.830 1.00 86.06 334 LEU A C 1
ATOM 2616 O O . LEU A 1 334 ? 18.257 3.082 8.350 1.00 86.06 334 LEU A O 1
ATOM 2620 N N . ARG A 1 335 ? 19.110 5.160 8.562 1.00 82.25 335 ARG A N 1
ATOM 2621 C CA . ARG A 1 335 ? 20.316 4.929 7.743 1.00 82.25 335 ARG A CA 1
ATOM 2622 C C . ARG A 1 335 ? 21.338 4.035 8.436 1.00 82.25 335 ARG A C 1
ATOM 2624 O O . ARG A 1 335 ? 22.177 3.430 7.768 1.00 82.25 335 ARG A O 1
ATOM 2631 N N . ARG A 1 336 ? 21.313 3.972 9.766 1.00 77.50 336 ARG A N 1
ATOM 2632 C CA . ARG A 1 336 ? 22.193 3.089 10.526 1.00 77.50 336 ARG A CA 1
ATOM 2633 C C . ARG A 1 336 ? 21.580 1.697 10.500 1.00 77.50 336 ARG A C 1
ATOM 2635 O O . ARG A 1 336 ? 20.459 1.492 10.956 1.00 77.50 336 ARG A O 1
ATOM 2642 N N . LEU A 1 337 ? 22.318 0.725 9.968 1.00 57.59 337 LEU A N 1
ATOM 2643 C CA . LEU A 1 337 ? 22.001 -0.672 10.251 1.00 57.59 337 LEU A CA 1
ATOM 2644 C C . LEU A 1 337 ? 22.034 -0.819 11.778 1.00 57.59 337 LEU A C 1
ATOM 2646 O O . LEU A 1 337 ? 23.018 -0.367 12.386 1.00 57.59 337 LEU A O 1
ATOM 2650 N N . PRO A 1 338 ? 20.991 -1.372 12.425 1.00 54.06 338 PRO A N 1
ATOM 2651 C CA . PRO A 1 338 ? 21.142 -1.746 13.817 1.00 54.06 338 PRO A CA 1
ATOM 2652 C C . PRO A 1 338 ? 22.398 -2.619 13.906 1.00 54.06 338 PRO A C 1
ATOM 2654 O O . PRO A 1 338 ? 22.637 -3.481 13.061 1.00 54.06 338 PRO A O 1
ATOM 2657 N N . LYS A 1 339 ? 23.271 -2.352 14.885 1.00 43.41 339 LYS A N 1
ATOM 2658 C CA . LYS A 1 339 ? 24.324 -3.321 15.200 1.00 43.41 339 LYS A CA 1
ATOM 2659 C C . LYS A 1 339 ? 23.581 -4.613 15.478 1.00 43.41 339 LYS A C 1
ATOM 2661 O O . LYS A 1 339 ? 22.750 -4.592 16.380 1.00 43.41 339 LYS A O 1
ATOM 2666 N N . SER A 1 340 ? 23.834 -5.655 14.686 1.00 39.50 340 SER A N 1
ATOM 2667 C CA . SER A 1 340 ? 23.184 -6.954 14.824 1.00 39.50 340 SER A CA 1
ATOM 2668 C C . SER A 1 340 ? 23.051 -7.281 16.308 1.00 39.50 340 SER A C 1
ATOM 2670 O O . SER A 1 340 ? 24.060 -7.540 16.972 1.00 39.50 340 SER A O 1
ATOM 2672 N N . SER A 1 341 ? 21.839 -7.210 16.853 1.00 33.97 341 SER A N 1
ATOM 2673 C CA . SER A 1 341 ? 21.580 -7.867 18.118 1.00 33.97 341 SER A CA 1
ATOM 2674 C C . SER A 1 341 ? 21.618 -9.340 17.764 1.00 33.97 341 SER A C 1
ATOM 2676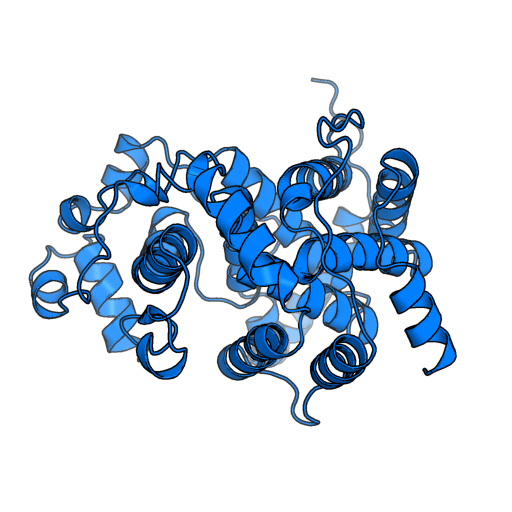 O O . SER A 1 341 ? 20.681 -9.870 17.174 1.00 33.97 341 SER A O 1
ATOM 2678 N N . THR A 1 342 ? 22.764 -9.961 18.014 1.00 34.91 342 THR A N 1
ATOM 2679 C CA . THR A 1 342 ? 22.851 -11.404 18.170 1.00 34.91 342 THR A CA 1
ATOM 2680 C C . THR A 1 342 ? 21.779 -11.802 19.178 1.00 34.91 342 THR A C 1
ATOM 2682 O O . THR A 1 342 ? 21.915 -11.487 20.363 1.00 34.91 342 THR A O 1
ATOM 2685 N N . ALA A 1 343 ? 20.713 -12.416 18.685 1.00 31.03 343 ALA A N 1
ATOM 2686 C CA . ALA A 1 343 ? 19.791 -13.234 19.447 1.00 31.03 343 ALA A CA 1
ATOM 2687 C C . ALA A 1 343 ? 19.709 -14.571 18.717 1.00 31.03 343 ALA A C 1
ATOM 2689 O O . ALA A 1 343 ? 19.506 -14.536 17.479 1.00 31.03 343 ALA A O 1
#